Protein AF-A0A812TLT2-F1 (afdb_monomer_lite)

pLDDT: mean 79.66, std 14.68, range [34.09, 92.5]

Sequence (193 aa):
MRLFGGRRGKSLRNRAREWAAFRERLQATHGESWPGDVGRILRYLEERHEIKPIGKSVPKALLASIALLETIGQVAPDTRFSSDPILVETVRSWTADLEAATPGVKQAPLYTIAIMLSMELLLCATSQALGLRFVAFCGLLMTWSTLRADDLQHVEIKSVRTKTSGPGRKVGELFAYISRSAGLSGFDWLTEG

Secondary structure (DSSP, 8-state):
--TTTT--HHHHHHHHHHHHHHHHHHHHHHS-SS-SSHHHHHHHHHHHHHHSPPPTHHHHHHHHHHHHHHHHTT--GGG-GGG-HHHHHHHHHHHHHHHHHS----PPPPPPHHHHHHHHHHHH-TTS-HHHHHHHHHHHHHHHHT--HHHHTT------------TT---SS------TT--SSS--HHHH-

Radius of gyration: 23.72 Å; chains: 1; bounding box: 53×46×62 Å

Organism: Symbiodinium pilosum (NCBI:txid2952)

Foldseek 3Di:
DPLQPPDDPVLVVLLVVLLVVLQVVCCVPPVDRDDPDLVSVVVVVVVVCVVDNDALCNLVSPLVSQVSVCSNVVPDPVPRPSNDPVSVVVNVVVSVVNVVVDDPPPPDDDQDLVNLQVLLVQLLPPVDDPVSVVVSLVVNQCVQQVHDPVVVVVDDDDDDDDDDDDPDDPDVDDDTDGDCCPGDNRDSSVVSD

Structure (mmCIF, N/CA/C/O backbone):
data_AF-A0A812TLT2-F1
#
_entry.id   AF-A0A812TLT2-F1
#
loop_
_atom_site.group_PDB
_atom_site.id
_atom_site.type_symbol
_atom_site.label_atom_id
_atom_site.label_alt_id
_atom_site.label_comp_id
_atom_site.label_asym_id
_atom_site.label_entity_id
_atom_site.label_seq_id
_atom_site.pdbx_PDB_ins_code
_atom_site.Cartn_x
_atom_site.Cartn_y
_atom_site.Cartn_z
_atom_site.occupancy
_atom_site.B_iso_or_equiv
_atom_site.auth_seq_id
_atom_site.auth_comp_id
_atom_site.auth_asym_id
_atom_site.auth_atom_id
_atom_site.pdbx_PDB_model_num
ATOM 1 N N . MET A 1 1 ? -1.377 -22.796 16.639 1.00 38.62 1 MET A N 1
ATOM 2 C CA . MET A 1 1 ? -2.120 -21.522 16.499 1.00 38.62 1 MET A CA 1
ATOM 3 C C . MET A 1 1 ? -1.303 -20.563 15.630 1.00 38.62 1 MET A C 1
ATOM 5 O O . MET A 1 1 ? -0.229 -20.154 16.043 1.00 38.62 1 MET A O 1
ATOM 9 N N . ARG A 1 2 ? -1.721 -20.265 14.388 1.00 50.69 2 ARG A N 1
ATOM 10 C CA . ARG A 1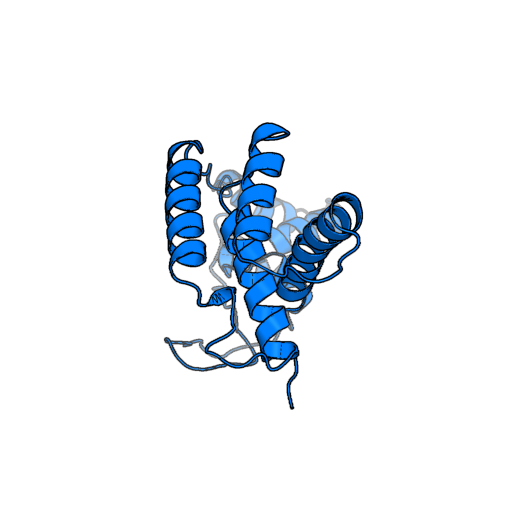 2 ? -1.014 -19.288 13.531 1.00 50.69 2 ARG A CA 1
ATOM 11 C C . ARG A 1 2 ? -1.472 -17.877 13.911 1.00 50.69 2 ARG A C 1
ATOM 13 O O . ARG A 1 2 ? -2.428 -17.386 13.320 1.00 50.69 2 ARG A O 1
ATOM 20 N N . LEU A 1 3 ? -0.799 -17.249 14.879 1.00 54.12 3 LEU A N 1
ATOM 21 C CA . LEU A 1 3 ? -1.164 -15.937 15.453 1.00 54.12 3 LEU A CA 1
ATOM 22 C C . LEU A 1 3 ? -1.385 -14.828 14.402 1.00 54.12 3 LEU A C 1
ATOM 24 O O . LEU A 1 3 ? -2.194 -13.932 14.609 1.00 54.12 3 LEU A O 1
ATOM 28 N N . PHE A 1 4 ? -0.732 -14.918 13.239 1.00 58.84 4 PHE A N 1
ATOM 29 C CA . PHE A 1 4 ? -0.831 -13.920 12.164 1.00 58.84 4 PHE A CA 1
ATOM 30 C C . PHE A 1 4 ? -1.472 -14.443 10.862 1.00 58.84 4 PHE A C 1
ATOM 32 O O . PHE A 1 4 ? -1.510 -13.733 9.851 1.00 58.84 4 PHE A O 1
ATOM 39 N N . GLY A 1 5 ? -2.001 -15.673 10.856 1.00 59.50 5 GLY A N 1
ATOM 40 C CA . GLY A 1 5 ? -2.545 -16.313 9.652 1.00 59.50 5 GLY A CA 1
ATOM 41 C C . GLY A 1 5 ? -1.512 -16.467 8.521 1.00 59.50 5 GLY A C 1
ATOM 42 O O . GLY A 1 5 ? -0.327 -16.646 8.774 1.00 59.50 5 GLY A O 1
ATOM 43 N N . GLY A 1 6 ? -1.967 -16.421 7.261 1.00 58.22 6 GLY A N 1
ATOM 44 C CA . GLY A 1 6 ? -1.117 -16.429 6.052 1.00 58.22 6 GLY A CA 1
ATOM 45 C C . GLY A 1 6 ? -0.769 -15.029 5.524 1.00 58.22 6 GLY A C 1
ATOM 46 O O . GLY A 1 6 ? -0.650 -14.842 4.314 1.00 58.22 6 GLY A O 1
ATOM 47 N N . ARG A 1 7 ? -0.721 -14.012 6.394 1.00 65.12 7 ARG A N 1
ATOM 48 C CA . ARG A 1 7 ? -0.503 -12.612 5.992 1.00 65.12 7 ARG A CA 1
ATOM 49 C C . ARG A 1 7 ? 0.979 -12.355 5.697 1.00 65.12 7 ARG A C 1
ATOM 51 O O . ARG A 1 7 ? 1.850 -12.812 6.427 1.00 65.12 7 ARG A O 1
ATOM 58 N N . ARG A 1 8 ? 1.263 -11.587 4.639 1.00 67.06 8 ARG A N 1
ATOM 59 C CA . ARG A 1 8 ? 2.636 -11.237 4.226 1.00 67.06 8 ARG A CA 1
ATOM 60 C C . ARG A 1 8 ? 3.305 -10.347 5.279 1.00 67.06 8 ARG A C 1
ATOM 62 O O . ARG A 1 8 ? 2.675 -9.409 5.773 1.00 67.06 8 ARG A O 1
ATOM 69 N N . GLY A 1 9 ? 4.594 -10.562 5.552 1.00 73.25 9 GLY A N 1
ATOM 70 C CA . GLY A 1 9 ? 5.348 -9.802 6.563 1.00 73.25 9 GLY A CA 1
ATOM 71 C C . GLY A 1 9 ? 5.318 -8.280 6.356 1.00 73.25 9 GLY A C 1
ATOM 72 O O . GLY A 1 9 ? 5.185 -7.525 7.316 1.00 73.25 9 GLY A O 1
ATOM 73 N N . LYS A 1 10 ? 5.326 -7.811 5.100 1.00 72.56 10 LYS A N 1
ATOM 74 C CA . LYS A 1 10 ? 5.178 -6.383 4.763 1.00 72.56 10 LYS A CA 1
ATOM 75 C C . LYS A 1 10 ? 3.849 -5.795 5.253 1.00 72.56 10 LYS A C 1
ATOM 77 O O . LYS A 1 10 ? 3.828 -4.697 5.797 1.00 72.56 10 LYS A O 1
ATOM 82 N N . SER A 1 11 ? 2.748 -6.532 5.109 1.00 74.94 11 SER A N 1
ATOM 83 C CA . SER A 1 11 ? 1.428 -6.089 5.570 1.00 74.94 11 SER A CA 1
ATOM 84 C C . SER A 1 11 ? 1.351 -6.001 7.093 1.00 74.94 11 SER A C 1
ATOM 86 O O . SER A 1 11 ? 0.698 -5.099 7.608 1.00 74.94 11 SER A O 1
ATOM 88 N N . LEU A 1 12 ? 2.029 -6.902 7.812 1.00 81.50 12 LEU A N 1
ATOM 89 C CA . LEU A 1 12 ? 2.115 -6.851 9.274 1.00 81.50 12 LEU A CA 1
ATOM 90 C C . LEU A 1 12 ? 2.907 -5.628 9.742 1.00 81.50 12 LEU A C 1
ATOM 92 O O . LEU A 1 12 ? 2.424 -4.891 10.595 1.00 81.50 12 LEU A O 1
ATOM 96 N N . ARG A 1 13 ? 4.070 -5.362 9.131 1.00 83.19 13 ARG A N 1
ATOM 97 C CA . ARG A 1 13 ? 4.879 -4.174 9.447 1.00 83.19 13 ARG A CA 1
ATOM 98 C C . ARG A 1 13 ? 4.120 -2.874 9.199 1.00 83.19 13 ARG A C 1
ATOM 100 O O . ARG A 1 13 ? 4.145 -1.993 10.050 1.00 83.19 13 ARG A O 1
ATOM 107 N N . ASN A 1 14 ? 3.406 -2.775 8.077 1.00 83.19 14 ASN A N 1
ATOM 108 C CA . ASN A 1 14 ? 2.597 -1.593 7.781 1.00 83.19 14 ASN A CA 1
ATOM 109 C C . ASN A 1 14 ? 1.513 -1.370 8.845 1.00 83.19 14 ASN A C 1
ATOM 111 O O . ASN A 1 14 ? 1.359 -0.254 9.323 1.00 83.19 14 ASN A O 1
ATOM 115 N N . ARG A 1 15 ? 0.810 -2.430 9.264 1.00 86.94 15 ARG A N 1
ATOM 116 C CA . ARG A 1 15 ? -0.215 -2.335 10.317 1.00 86.94 15 ARG A CA 1
ATOM 117 C C . ARG A 1 15 ? 0.371 -1.956 11.675 1.00 86.94 15 ARG A C 1
ATOM 119 O O . ARG A 1 15 ? -0.183 -1.117 12.371 1.00 86.94 15 ARG A O 1
ATOM 126 N N . ALA A 1 16 ? 1.514 -2.539 12.034 1.00 87.25 16 ALA A N 1
ATOM 127 C CA . ALA A 1 16 ? 2.213 -2.196 13.269 1.00 87.25 16 ALA A CA 1
ATOM 128 C C . ALA A 1 16 ? 2.636 -0.720 13.290 1.00 87.25 16 ALA A C 1
ATOM 130 O O . ALA A 1 16 ? 2.500 -0.062 14.315 1.00 87.25 16 ALA A O 1
ATOM 131 N N . ARG A 1 17 ? 3.099 -0.188 12.152 1.00 88.50 17 ARG A N 1
ATOM 132 C CA . ARG A 1 17 ? 3.496 1.217 12.028 1.00 88.50 17 ARG A CA 1
ATOM 133 C C . ARG A 1 17 ? 2.313 2.175 12.161 1.00 88.50 17 ARG A C 1
ATOM 135 O O . ARG A 1 17 ? 2.429 3.154 12.890 1.00 88.50 17 ARG A O 1
ATOM 142 N N . GLU A 1 18 ? 1.192 1.895 11.494 1.00 89.50 18 GLU A N 1
ATOM 143 C CA . GLU A 1 18 ? -0.011 2.733 11.626 1.00 89.50 18 GLU A CA 1
ATOM 144 C C . GLU A 1 18 ? -0.569 2.692 13.054 1.00 89.50 18 GLU A C 1
ATOM 146 O O . GLU A 1 18 ? -0.937 3.729 13.599 1.00 89.50 18 GLU A O 1
ATOM 151 N N . TRP A 1 19 ? -0.566 1.519 13.697 1.00 92.50 19 TRP A N 1
ATOM 152 C CA . TRP A 1 19 ? -0.959 1.410 15.101 1.00 92.50 19 TRP A CA 1
ATOM 153 C C . TRP A 1 19 ? -0.021 2.167 16.044 1.00 92.50 19 TRP A C 1
ATOM 155 O O . TRP A 1 19 ? -0.496 2.824 16.963 1.00 92.50 19 TRP A O 1
ATOM 165 N N . ALA A 1 20 ? 1.296 2.089 15.837 1.00 91.38 20 ALA A N 1
ATOM 166 C CA . ALA A 1 20 ? 2.267 2.754 16.703 1.00 91.38 20 ALA A CA 1
ATOM 167 C C . ALA A 1 20 ? 2.028 4.269 16.763 1.00 91.38 20 ALA A C 1
ATOM 169 O O . ALA A 1 20 ? 1.981 4.825 17.856 1.00 91.38 20 ALA A O 1
ATOM 170 N N . ALA A 1 21 ? 1.784 4.902 15.611 1.00 89.75 21 ALA A N 1
ATOM 171 C CA . ALA A 1 21 ? 1.483 6.330 15.541 1.00 89.75 21 ALA A CA 1
ATOM 172 C C . ALA A 1 21 ? 0.177 6.694 16.271 1.00 89.75 21 ALA A C 1
ATOM 174 O O . ALA A 1 21 ? 0.109 7.711 16.960 1.00 89.75 21 ALA A O 1
ATOM 175 N N . PHE A 1 22 ? -0.861 5.862 16.145 1.00 91.25 22 PHE A N 1
ATOM 176 C CA . PHE A 1 22 ? -2.111 6.060 16.879 1.00 91.25 22 PHE A CA 1
ATOM 177 C C . PHE A 1 22 ? -1.922 5.885 18.390 1.00 91.25 22 PHE A C 1
ATOM 179 O O . PHE A 1 22 ? -2.369 6.722 19.170 1.00 91.25 22 PHE A O 1
ATOM 186 N N . ARG A 1 23 ? -1.219 4.829 18.810 1.00 92.25 23 ARG A N 1
ATOM 187 C CA . ARG A 1 23 ? -0.946 4.535 20.221 1.00 92.25 23 ARG A CA 1
ATOM 188 C C . ARG A 1 23 ? -0.127 5.636 20.883 1.00 92.25 23 ARG A C 1
ATOM 190 O O . ARG A 1 23 ? -0.449 6.019 21.999 1.00 92.25 23 ARG A O 1
ATOM 197 N N . GLU A 1 24 ? 0.913 6.130 20.222 1.00 91.88 24 GLU A N 1
ATOM 198 C CA . GLU A 1 24 ? 1.743 7.224 20.734 1.00 91.88 24 GLU A CA 1
ATOM 199 C C . GLU A 1 24 ? 0.893 8.471 20.997 1.00 91.88 24 GLU A C 1
ATOM 201 O O . GLU A 1 24 ? 0.944 9.047 22.083 1.00 91.88 24 GLU A O 1
ATOM 206 N N . ARG A 1 25 ? 0.024 8.831 20.045 1.00 89.00 25 ARG A N 1
ATOM 207 C CA . ARG A 1 25 ? -0.914 9.942 20.223 1.00 89.00 25 ARG A CA 1
ATOM 208 C C . ARG A 1 25 ? -1.910 9.670 21.348 1.00 89.00 25 ARG A C 1
ATOM 210 O O . ARG A 1 25 ? -2.162 10.560 22.150 1.00 89.00 25 ARG A O 1
ATOM 217 N N . LEU A 1 26 ? -2.453 8.459 21.439 1.00 91.94 26 LEU A N 1
ATOM 218 C CA . LEU A 1 26 ? -3.390 8.081 22.496 1.00 91.94 26 LEU A CA 1
ATOM 219 C C . LEU A 1 26 ? -2.750 8.186 23.889 1.00 91.94 26 LEU A C 1
ATOM 221 O O . LEU A 1 26 ? -3.360 8.733 24.807 1.00 91.94 26 LEU A O 1
ATOM 225 N N . GLN A 1 27 ? -1.500 7.742 24.022 1.00 92.00 27 GLN A N 1
ATOM 226 C CA . GLN A 1 27 ? -0.720 7.874 25.249 1.00 92.00 27 GLN A CA 1
ATOM 227 C C . GLN A 1 27 ? -0.441 9.343 25.576 1.00 92.00 27 GLN A C 1
ATOM 229 O O . GLN A 1 27 ? -0.582 9.739 26.728 1.00 92.00 27 GLN A O 1
ATOM 234 N N . ALA A 1 28 ? -0.117 10.163 24.575 1.00 89.75 28 ALA A N 1
ATOM 235 C CA . ALA A 1 28 ? 0.126 11.590 24.769 1.00 89.75 28 ALA A CA 1
ATOM 236 C C . ALA A 1 28 ? -1.135 12.374 25.182 1.00 89.75 28 ALA A C 1
ATOM 238 O O . ALA A 1 28 ? -1.034 13.310 25.968 1.00 89.75 28 ALA A O 1
ATOM 239 N N . THR A 1 29 ? -2.319 12.021 24.666 1.00 88.50 29 THR A N 1
ATOM 240 C CA . THR A 1 29 ? -3.572 12.754 24.949 1.00 88.50 29 THR A CA 1
ATOM 241 C C . THR A 1 29 ? -4.303 12.247 26.189 1.00 88.50 29 THR A C 1
ATOM 243 O O . THR A 1 29 ? -4.920 13.033 26.901 1.00 88.50 29 THR A O 1
ATOM 246 N N . HIS A 1 30 ? -4.292 10.933 26.419 1.00 87.62 30 HIS A N 1
ATOM 247 C CA . HIS A 1 30 ? -5.136 10.276 27.422 1.00 87.62 30 HIS A CA 1
ATOM 248 C C . HIS A 1 30 ? -4.358 9.417 28.422 1.00 87.62 30 HIS A C 1
ATOM 250 O O . HIS A 1 30 ? -4.954 8.923 29.371 1.00 87.62 30 HIS A O 1
ATOM 256 N N . GLY A 1 31 ? -3.053 9.198 28.225 1.00 88.38 31 GLY A N 1
ATOM 257 C CA . GLY A 1 31 ? -2.260 8.290 29.064 1.00 88.38 31 GLY A CA 1
ATOM 258 C C . GLY A 1 31 ? -2.586 6.805 28.863 1.00 88.38 31 GLY A C 1
ATOM 259 O O . GLY A 1 31 ? -2.046 5.952 29.563 1.00 88.38 31 GLY A O 1
ATOM 260 N N . GLU A 1 32 ? -3.443 6.471 27.898 1.00 88.88 32 GLU A N 1
ATOM 261 C CA . GLU A 1 32 ? -3.931 5.114 27.661 1.00 88.88 32 GLU A CA 1
ATOM 262 C C . GLU A 1 32 ? -3.266 4.479 26.431 1.00 88.88 32 GLU A C 1
ATOM 264 O O . GLU A 1 32 ? -2.844 5.158 25.497 1.00 88.88 32 GLU A O 1
ATOM 269 N N . SER A 1 33 ? -3.167 3.147 26.417 1.00 85.88 33 SER A N 1
ATOM 270 C CA . SER A 1 33 ? -2.544 2.393 25.313 1.00 85.88 33 SER A CA 1
ATOM 271 C C 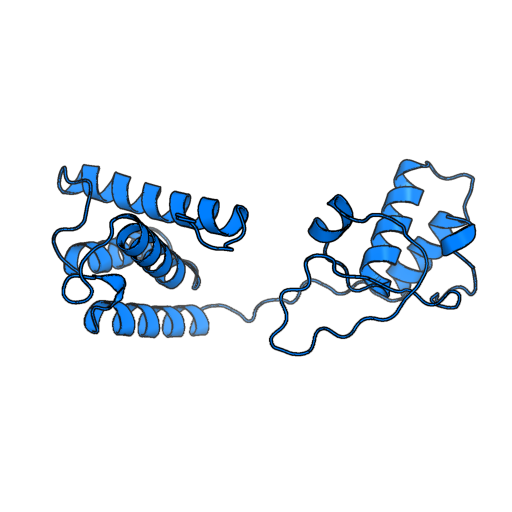. SER A 1 33 ? -3.540 1.708 24.372 1.00 85.88 33 SER A C 1
ATOM 273 O O . SER A 1 33 ? -3.132 1.186 23.333 1.00 85.88 33 SER A O 1
ATOM 275 N N . TRP A 1 34 ? -4.829 1.738 24.714 1.00 88.31 34 TRP A N 1
ATOM 276 C CA . TRP A 1 34 ? -5.933 1.184 23.939 1.00 88.31 34 TRP A CA 1
ATOM 277 C C . TRP A 1 34 ? -7.132 2.141 24.005 1.00 88.31 34 TRP A C 1
ATOM 279 O O . TRP A 1 34 ? -7.359 2.727 25.064 1.00 88.31 34 TRP A O 1
ATOM 289 N N . PRO A 1 35 ? -7.866 2.374 22.904 1.00 88.00 35 PRO A N 1
ATOM 290 C CA . PRO A 1 35 ? -9.004 3.282 22.918 1.00 88.00 35 PRO A CA 1
ATOM 291 C C . PRO A 1 35 ? -10.139 2.705 23.774 1.00 88.00 35 PRO A C 1
ATOM 293 O O . PRO A 1 35 ? -10.480 1.532 23.649 1.00 88.00 35 PRO A O 1
ATOM 296 N N . GLY A 1 36 ? -10.719 3.533 24.643 1.00 86.06 36 GLY A N 1
ATOM 297 C CA . GLY A 1 36 ? -11.897 3.171 25.433 1.00 86.06 36 GLY A CA 1
ATOM 298 C C . GLY A 1 36 ? -13.208 3.305 24.655 1.00 86.06 36 GLY A C 1
ATOM 299 O O . GLY A 1 36 ? -14.188 2.662 25.010 1.00 86.06 36 GLY A O 1
ATOM 300 N N . ASP A 1 37 ? -13.223 4.108 23.587 1.00 89.19 37 ASP A N 1
ATOM 301 C CA . ASP A 1 37 ? -14.391 4.351 22.744 1.00 89.19 37 ASP A CA 1
ATOM 302 C C . ASP A 1 37 ? -14.014 4.531 21.261 1.00 89.19 37 ASP A C 1
ATOM 304 O O . ASP A 1 37 ? -12.852 4.734 20.891 1.00 89.19 37 ASP A O 1
ATOM 308 N N . VAL A 1 38 ? -15.033 4.483 20.400 1.00 89.44 38 VAL A N 1
ATOM 309 C CA . VAL A 1 38 ? -14.899 4.764 18.962 1.00 89.44 38 VAL A CA 1
ATOM 310 C C . VAL A 1 38 ? -14.569 6.238 18.708 1.00 89.44 38 VAL A C 1
ATOM 312 O O . VAL A 1 38 ? -13.818 6.548 17.780 1.00 89.44 38 VAL A O 1
ATOM 315 N N . GLY A 1 39 ? -15.068 7.146 19.555 1.00 89.50 39 GLY A N 1
ATOM 316 C CA . GLY A 1 39 ? -14.852 8.589 19.437 1.00 89.50 39 GLY A CA 1
ATOM 317 C C . GLY A 1 39 ? -13.372 8.971 19.409 1.00 89.50 39 GLY A C 1
ATOM 318 O O . GLY A 1 39 ? -12.958 9.771 18.572 1.00 89.50 39 GLY A O 1
ATOM 319 N N . ARG A 1 40 ? -12.532 8.333 20.231 1.00 89.88 40 ARG A N 1
ATOM 320 C CA . ARG A 1 40 ? -11.071 8.534 20.223 1.00 89.88 40 ARG A CA 1
ATOM 321 C C . ARG A 1 40 ? -10.411 8.146 18.900 1.00 89.88 40 ARG A C 1
ATOM 323 O O . ARG A 1 40 ? -9.418 8.763 18.518 1.00 89.88 40 ARG A O 1
ATOM 330 N N . ILE A 1 41 ? -10.935 7.136 18.204 1.00 91.12 41 ILE A N 1
ATOM 331 C CA . ILE A 1 41 ? -10.408 6.699 16.902 1.00 91.12 41 ILE A CA 1
ATOM 332 C C . ILE A 1 41 ? -10.784 7.715 15.819 1.00 91.12 41 ILE A C 1
ATOM 334 O O . ILE A 1 41 ? -9.932 8.099 15.018 1.00 91.12 41 ILE A O 1
ATOM 338 N N . LEU A 1 42 ? -12.040 8.166 15.812 1.00 91.56 42 LEU A N 1
ATOM 339 C CA . LEU A 1 42 ? -12.534 9.147 14.844 1.00 91.56 42 LEU A CA 1
ATOM 340 C C . LEU A 1 42 ? -11.845 10.500 15.017 1.00 91.56 42 LEU A C 1
ATOM 342 O O . LEU A 1 42 ? -11.283 11.023 14.056 1.00 91.56 42 LEU A O 1
ATOM 346 N N . ARG A 1 43 ? -11.757 10.993 16.256 1.00 91.19 43 ARG A N 1
ATOM 347 C CA . ARG A 1 43 ? -11.088 12.262 16.557 1.00 91.19 43 ARG A CA 1
ATOM 348 C C . ARG A 1 43 ? -9.617 12.250 16.150 1.00 91.19 43 ARG A C 1
ATOM 350 O O . ARG A 1 43 ? -9.098 13.241 15.656 1.00 91.19 43 ARG A O 1
ATOM 357 N N . TYR A 1 44 ? -8.936 11.113 16.293 1.00 91.06 44 TYR A N 1
ATOM 358 C CA . TYR A 1 44 ? -7.569 10.980 15.794 1.00 91.06 44 TYR A CA 1
ATOM 359 C C . TYR A 1 44 ? -7.468 11.156 14.271 1.00 91.06 44 TYR A C 1
ATOM 361 O O . TYR A 1 44 ? -6.513 11.767 13.792 1.00 91.06 44 TYR A O 1
ATOM 369 N N . LEU A 1 45 ? -8.413 10.608 13.500 1.00 90.19 45 LEU A N 1
ATOM 370 C CA . LEU A 1 45 ? -8.424 10.767 12.043 1.00 90.19 45 LEU A CA 1
ATOM 371 C C . LEU A 1 45 ? -8.693 12.222 11.640 1.00 90.19 45 LEU A C 1
ATOM 373 O O . LEU A 1 45 ? -8.029 12.709 10.725 1.00 90.19 45 LEU A O 1
ATOM 377 N N . GLU A 1 46 ? -9.588 12.904 12.355 1.00 90.31 46 GLU A N 1
ATOM 378 C CA . GLU A 1 46 ? -9.878 14.338 12.211 1.00 90.31 46 GLU A CA 1
ATOM 379 C C . GLU A 1 46 ? -8.650 15.198 12.491 1.00 90.31 46 GLU A C 1
ATOM 381 O O . GLU A 1 46 ? -8.153 15.862 11.582 1.00 90.31 46 GLU A O 1
ATOM 386 N N . GLU A 1 47 ? -8.073 15.084 13.687 1.00 90.19 47 GLU A N 1
ATOM 387 C CA . GLU A 1 47 ? -6.864 15.817 14.079 1.00 90.19 47 GLU A CA 1
ATOM 388 C C . GLU A 1 47 ? -5.713 15.573 13.085 1.00 90.19 47 GLU A C 1
ATOM 390 O O . GLU A 1 47 ? -4.991 16.492 12.689 1.00 90.19 47 GLU A O 1
ATOM 395 N N . ARG A 1 48 ? -5.531 14.320 12.639 1.00 87.38 48 ARG A N 1
ATOM 396 C CA . ARG A 1 48 ? -4.481 13.976 11.672 1.00 87.38 48 ARG A CA 1
ATOM 397 C C . ARG A 1 48 ? -4.741 14.630 10.318 1.00 87.38 48 ARG A C 1
ATOM 399 O O . ARG A 1 48 ? -3.774 15.053 9.689 1.00 87.38 48 ARG A O 1
ATOM 406 N N . HIS A 1 49 ? -5.998 14.693 9.876 1.00 87.44 49 HIS A N 1
ATOM 407 C CA . HIS A 1 49 ? -6.385 15.303 8.608 1.00 87.44 49 HIS A CA 1
ATOM 408 C C . HIS A 1 49 ? -6.206 16.822 8.608 1.00 87.44 49 HIS A C 1
ATOM 410 O O . HIS A 1 49 ? -5.716 17.354 7.610 1.00 87.44 49 HIS A O 1
ATOM 416 N N . GLU A 1 50 ? -6.531 17.485 9.721 1.00 87.25 50 GLU A N 1
ATOM 417 C CA . GLU A 1 50 ? -6.363 18.931 9.910 1.00 87.25 50 GLU A CA 1
ATOM 418 C C . GLU A 1 50 ? -4.893 19.355 9.855 1.00 87.25 50 GLU A C 1
ATOM 420 O O . GLU A 1 50 ? -4.546 20.312 9.165 1.00 87.25 50 GLU A O 1
ATOM 425 N N . ILE A 1 51 ? -4.005 18.623 10.539 1.00 85.44 51 ILE A N 1
ATOM 426 C CA . ILE A 1 51 ? -2.566 18.931 10.546 1.00 85.44 51 ILE A CA 1
ATOM 427 C C . ILE A 1 51 ? -1.954 18.677 9.165 1.00 85.44 51 ILE A C 1
ATOM 429 O O . ILE A 1 51 ? -1.110 19.441 8.689 1.00 85.44 51 ILE A O 1
ATOM 433 N N . LYS A 1 52 ? -2.328 17.563 8.529 1.00 82.06 52 LYS A N 1
ATOM 434 C CA . LYS A 1 52 ? -1.822 17.188 7.211 1.00 82.06 52 LYS A CA 1
ATOM 435 C C . LYS A 1 52 ? -2.860 16.361 6.455 1.00 82.06 52 LYS A C 1
ATOM 437 O O . LYS A 1 52 ? -3.243 15.300 6.948 1.00 82.06 52 LYS A O 1
ATOM 442 N N . PRO A 1 53 ? -3.200 16.725 5.204 1.00 81.31 53 PRO A N 1
ATOM 443 C CA . PRO A 1 53 ? -4.072 15.913 4.367 1.00 81.31 53 PRO A CA 1
ATOM 444 C C . PRO A 1 53 ? -3.634 14.444 4.353 1.00 81.31 53 PRO A C 1
ATOM 446 O O . PRO A 1 53 ? -2.514 14.107 3.947 1.00 81.31 53 PRO A O 1
ATOM 449 N N . ILE A 1 54 ? -4.504 13.570 4.858 1.00 84.44 54 ILE A N 1
ATOM 450 C CA . ILE A 1 54 ? -4.228 12.140 4.944 1.00 84.44 54 ILE A CA 1
ATOM 451 C C . ILE A 1 54 ? -4.459 11.492 3.580 1.00 84.44 54 ILE A C 1
ATOM 453 O O . ILE A 1 54 ? -5.364 11.852 2.837 1.00 84.44 54 ILE A O 1
ATOM 457 N N . GLY A 1 55 ? -3.630 10.508 3.233 1.00 83.19 55 GLY A N 1
ATOM 458 C CA . GLY A 1 55 ? -3.851 9.733 2.015 1.00 83.19 55 GLY A CA 1
ATOM 459 C C . GLY A 1 55 ? -5.074 8.823 2.153 1.00 83.19 55 GLY A C 1
ATOM 460 O O . GLY A 1 55 ? -5.315 8.270 3.225 1.00 83.19 55 GLY A O 1
ATOM 461 N N . LYS A 1 56 ? -5.777 8.564 1.046 1.00 83.88 56 LYS A N 1
ATOM 462 C CA . LYS A 1 56 ? -6.959 7.677 0.980 1.00 83.88 56 LYS A CA 1
ATOM 463 C C . LYS A 1 56 ? -6.805 6.294 1.629 1.00 83.88 56 LYS A C 1
ATOM 465 O O . LYS A 1 56 ? -7.780 5.672 2.029 1.00 83.88 56 LYS A O 1
ATOM 470 N N . SER A 1 57 ? -5.581 5.775 1.730 1.00 85.56 57 SER A N 1
ATOM 471 C CA . SER A 1 57 ? -5.314 4.466 2.332 1.00 85.56 57 SER A CA 1
ATOM 472 C C . SER A 1 57 ? -5.231 4.489 3.859 1.00 85.56 57 SER A C 1
ATOM 474 O O . SER A 1 57 ? -5.276 3.423 4.469 1.00 85.56 57 SER A O 1
ATOM 476 N N . VAL A 1 58 ? -5.072 5.663 4.475 1.00 88.75 58 VAL A N 1
ATOM 477 C CA . VAL A 1 58 ? -4.820 5.806 5.915 1.00 88.75 58 VAL A CA 1
ATOM 478 C C . VAL A 1 58 ? -6.009 5.330 6.763 1.00 88.75 58 VAL A C 1
ATOM 480 O O . VAL A 1 58 ? -5.778 4.469 7.615 1.00 88.75 58 VAL A O 1
ATOM 483 N N . PRO A 1 59 ? -7.267 5.764 6.520 1.00 90.25 59 PRO A N 1
ATOM 484 C CA . PRO A 1 59 ? -8.407 5.327 7.335 1.00 90.25 59 PRO A CA 1
ATOM 485 C C . PRO A 1 59 ? -8.592 3.801 7.317 1.00 90.25 59 PRO A C 1
ATOM 487 O O . PRO A 1 59 ? -8.661 3.150 8.361 1.00 90.25 59 PRO A O 1
ATOM 490 N N . LYS A 1 60 ? -8.551 3.198 6.119 1.00 90.62 60 LYS A N 1
ATOM 491 C CA . LYS A 1 60 ? -8.627 1.737 5.942 1.00 90.62 60 LYS A CA 1
ATOM 492 C C . LYS A 1 60 ? -7.454 1.004 6.602 1.00 90.62 60 LYS A C 1
ATOM 494 O O . LYS A 1 60 ? -7.637 -0.090 7.137 1.00 90.62 60 LYS A O 1
ATOM 499 N N . ALA A 1 61 ? -6.246 1.570 6.561 1.00 89.81 61 ALA A N 1
ATOM 500 C CA . ALA A 1 61 ? -5.070 0.959 7.173 1.00 89.81 61 ALA A CA 1
ATOM 501 C C . ALA A 1 61 ? -5.146 0.967 8.706 1.00 89.81 61 ALA A C 1
ATOM 503 O O . ALA A 1 61 ? -4.795 -0.042 9.324 1.00 89.81 61 ALA A O 1
ATOM 504 N N . LEU A 1 62 ? -5.650 2.046 9.313 1.00 91.31 62 LEU A N 1
ATOM 505 C CA . LEU A 1 62 ? -5.874 2.122 10.756 1.00 91.31 62 LEU A CA 1
ATOM 506 C C . LEU A 1 62 ? -6.923 1.094 11.201 1.00 91.31 62 LEU A C 1
ATOM 508 O O . LEU A 1 62 ? -6.626 0.260 12.056 1.00 91.31 62 LEU A O 1
ATOM 512 N N . LEU A 1 63 ? -8.089 1.063 10.545 1.00 92.38 63 LEU A N 1
ATOM 513 C CA . LEU A 1 63 ? -9.151 0.093 10.837 1.00 92.38 63 LEU A CA 1
ATOM 514 C C . LEU A 1 63 ? -8.651 -1.358 10.720 1.00 92.38 63 LEU A C 1
ATOM 516 O O . LEU A 1 63 ? -8.881 -2.184 11.600 1.00 92.38 63 LEU A O 1
ATOM 520 N N . ALA A 1 64 ? -7.883 -1.670 9.671 1.00 90.06 64 ALA A N 1
ATOM 521 C CA . ALA A 1 64 ? -7.294 -2.997 9.483 1.00 90.06 64 ALA A CA 1
ATOM 522 C C . ALA A 1 64 ? -6.218 -3.355 10.526 1.00 90.06 64 ALA A C 1
ATOM 524 O O . ALA A 1 64 ? -5.932 -4.543 10.733 1.00 90.06 64 ALA A O 1
ATOM 525 N N . SER A 1 65 ? -5.588 -2.352 11.140 1.00 91.19 65 SER A N 1
ATOM 526 C CA . SER A 1 65 ? -4.619 -2.529 12.225 1.00 91.19 65 SER A CA 1
ATOM 527 C C . SER A 1 65 ? -5.335 -2.843 13.534 1.00 91.19 65 SER A C 1
ATOM 529 O O . SER A 1 65 ? -4.979 -3.823 14.184 1.00 91.19 65 SER A O 1
ATOM 531 N N . ILE A 1 66 ? -6.409 -2.112 13.847 1.00 91.12 66 ILE A N 1
ATOM 532 C CA . ILE A 1 66 ? -7.287 -2.381 14.996 1.00 91.12 66 ILE A CA 1
ATOM 533 C C . ILE A 1 66 ? -7.891 -3.783 14.884 1.00 91.12 66 ILE A C 1
ATOM 535 O O . ILE A 1 66 ? -7.712 -4.597 15.784 1.00 91.12 66 ILE A O 1
ATOM 539 N N . ALA A 1 67 ? -8.467 -4.129 13.729 1.00 90.75 67 ALA A N 1
ATOM 540 C CA . ALA A 1 67 ? -9.022 -5.461 13.483 1.00 90.75 67 ALA A CA 1
ATOM 541 C C . ALA A 1 67 ? -7.987 -6.584 13.680 1.00 90.75 67 ALA A C 1
ATOM 543 O O . ALA A 1 67 ? -8.304 -7.677 14.152 1.00 90.75 67 ALA A O 1
ATOM 544 N N . LEU A 1 68 ? -6.724 -6.339 13.305 1.00 88.56 68 LEU A N 1
ATOM 545 C CA . LEU A 1 68 ? -5.641 -7.296 13.526 1.00 88.56 68 LEU A CA 1
ATOM 546 C C . LEU A 1 68 ? -5.333 -7.461 15.016 1.00 88.56 68 LEU A C 1
ATOM 548 O O . LEU A 1 68 ? -5.178 -8.597 15.460 1.00 88.56 68 LEU A O 1
ATOM 552 N N . LEU A 1 69 ? -5.257 -6.365 15.766 1.00 89.31 69 LEU A N 1
ATOM 553 C CA . LEU A 1 69 ? -4.989 -6.401 17.201 1.00 89.31 69 LEU A CA 1
ATOM 554 C C . LEU A 1 69 ? -6.134 -7.051 17.971 1.00 89.31 69 LEU A C 1
ATOM 556 O O . LEU A 1 69 ? -5.866 -7.896 18.811 1.00 89.31 69 LEU A O 1
ATOM 560 N N . GLU A 1 70 ? -7.384 -6.768 17.617 1.00 90.88 70 GLU A N 1
ATOM 561 C CA . GLU A 1 70 ? -8.561 -7.418 18.206 1.00 90.88 70 GLU A CA 1
ATOM 562 C C . GLU A 1 70 ? -8.593 -8.922 17.928 1.00 90.88 70 GLU A C 1
ATOM 564 O O . GLU A 1 70 ? -8.928 -9.716 18.805 1.00 90.88 70 GLU A O 1
ATOM 569 N N . THR A 1 71 ? -8.191 -9.335 16.720 1.00 87.56 71 THR A N 1
ATOM 570 C CA . THR A 1 71 ? -8.078 -10.761 16.374 1.00 87.56 71 THR A CA 1
ATOM 571 C C . THR A 1 71 ? -6.996 -11.450 17.210 1.00 87.56 71 THR A C 1
ATOM 573 O O . THR A 1 71 ? -7.192 -12.570 17.676 1.00 87.56 71 THR A O 1
ATOM 576 N N . ILE A 1 72 ? -5.838 -10.806 17.394 1.00 86.50 72 ILE A N 1
ATOM 577 C CA . ILE A 1 72 ? -4.726 -11.362 18.180 1.00 86.50 72 ILE A CA 1
ATOM 578 C C . ILE A 1 72 ? -5.075 -11.373 19.671 1.00 86.50 72 ILE A C 1
ATOM 580 O O . ILE A 1 72 ? -4.831 -12.371 20.340 1.00 86.50 72 ILE A O 1
ATOM 584 N N . GLY A 1 73 ? -5.685 -10.295 20.161 1.00 85.69 73 GLY A N 1
ATOM 585 C CA . GLY A 1 73 ? -6.143 -10.126 21.538 1.00 85.69 73 GLY A CA 1
ATOM 586 C C . GLY A 1 73 ? -7.415 -10.900 21.880 1.00 85.69 73 GLY A C 1
ATOM 587 O O . GLY A 1 73 ? -7.873 -10.800 23.010 1.00 85.69 73 GLY A O 1
ATOM 588 N N . GLN A 1 74 ? -7.981 -11.661 20.933 1.00 85.75 74 GLN A N 1
ATOM 589 C CA . GLN A 1 74 ? -9.200 -12.460 21.120 1.00 85.75 74 GLN A CA 1
ATOM 590 C C . GLN A 1 74 ? -10.378 -11.643 21.680 1.00 85.75 74 GLN A C 1
ATOM 592 O O . GLN A 1 74 ? -11.166 -12.139 22.482 1.00 85.75 74 GLN A O 1
ATOM 597 N N . VAL A 1 75 ? -10.515 -10.389 21.240 1.00 87.12 75 VAL A N 1
ATOM 598 C CA . VAL A 1 75 ? -11.621 -9.517 21.655 1.00 87.12 75 VAL A CA 1
ATOM 599 C C . VAL A 1 75 ? -12.941 -10.131 21.183 1.00 87.12 75 VAL A C 1
ATOM 601 O O . VAL A 1 75 ? -13.047 -10.580 20.029 1.00 87.12 75 VAL A O 1
ATOM 604 N N . ALA A 1 76 ? -13.930 -10.177 22.079 1.00 86.06 76 ALA A N 1
ATOM 605 C CA . ALA A 1 76 ? -15.256 -10.713 21.791 1.00 86.06 76 ALA A CA 1
ATOM 606 C C . ALA A 1 76 ? -15.889 -9.954 20.612 1.00 86.06 76 ALA A C 1
ATOM 608 O O . ALA A 1 76 ? -15.732 -8.738 20.544 1.00 86.06 76 ALA A O 1
ATOM 609 N N . PRO A 1 77 ? -16.579 -10.626 19.672 1.00 82.38 77 PRO A N 1
ATOM 610 C CA . PRO A 1 77 ? -17.131 -9.975 18.481 1.00 82.38 77 PRO A CA 1
ATOM 611 C C . PRO A 1 77 ? -17.982 -8.736 18.782 1.00 82.38 77 PRO A C 1
ATOM 613 O O . PRO A 1 77 ? -17.849 -7.740 18.078 1.00 82.38 77 PRO A O 1
ATOM 616 N N . ASP A 1 78 ? -18.768 -8.780 19.858 1.00 83.94 78 ASP A N 1
ATOM 617 C CA . ASP A 1 78 ? -19.707 -7.718 20.240 1.00 83.94 78 ASP A CA 1
ATOM 618 C C . ASP A 1 78 ? -19.022 -6.463 20.802 1.00 83.94 78 ASP A C 1
ATOM 620 O O . ASP A 1 78 ? -19.629 -5.400 20.867 1.00 83.94 78 ASP A O 1
ATOM 624 N N . THR A 1 79 ? -17.750 -6.567 21.199 1.00 84.75 79 THR A N 1
ATOM 625 C CA . THR A 1 79 ? -16.962 -5.452 21.750 1.00 84.75 79 THR A CA 1
ATOM 626 C C . THR A 1 79 ? -15.854 -4.988 20.806 1.00 84.75 79 THR A C 1
ATOM 628 O O . THR A 1 79 ? -14.982 -4.212 21.198 1.00 84.75 79 THR A O 1
ATOM 631 N N . ARG A 1 80 ? -15.860 -5.458 19.551 1.00 89.62 80 ARG A N 1
ATOM 632 C CA . ARG A 1 80 ? -14.876 -5.062 18.539 1.00 89.62 80 ARG A CA 1
ATOM 633 C C . ARG A 1 80 ? -15.212 -3.706 17.952 1.00 89.62 80 ARG A C 1
ATOM 635 O O . ARG A 1 80 ? -16.186 -3.566 17.216 1.00 89.62 80 ARG A O 1
ATOM 642 N N . PHE A 1 81 ? -14.301 -2.759 18.119 1.00 90.00 81 PHE A N 1
ATOM 643 C CA . PHE A 1 81 ? -14.340 -1.489 17.409 1.00 90.00 81 PHE A CA 1
ATOM 644 C C . PHE A 1 81 ? -14.247 -1.693 15.900 1.00 90.00 81 PHE A C 1
ATOM 646 O O . PHE A 1 81 ? -14.896 -0.978 15.147 1.00 90.00 81 PHE A O 1
ATOM 653 N N . SER A 1 82 ? -13.503 -2.700 15.426 1.00 87.69 82 SER A N 1
ATOM 654 C CA . SER A 1 82 ? -13.422 -2.962 13.981 1.00 87.69 82 SER A CA 1
ATOM 655 C C . SER A 1 82 ? -14.738 -3.397 13.333 1.00 87.69 82 SER A C 1
ATOM 657 O O . SER A 1 82 ? -14.837 -3.371 12.107 1.00 87.69 82 SER A O 1
ATOM 659 N N . SER A 1 83 ? -15.715 -3.825 14.137 1.00 89.12 83 SER A N 1
ATOM 660 C CA . SER A 1 83 ? -17.051 -4.234 13.688 1.00 89.12 83 SER A CA 1
ATOM 661 C C . SER A 1 83 ? -18.123 -3.192 14.019 1.00 89.12 83 SER A C 1
ATOM 663 O O . SER A 1 83 ? -19.280 -3.388 13.655 1.00 89.12 83 SER A O 1
ATOM 665 N N . ASP A 1 84 ? -17.747 -2.089 14.674 1.00 91.12 84 ASP A N 1
ATOM 666 C CA . ASP A 1 84 ? -18.661 -1.008 15.018 1.00 91.12 84 ASP A CA 1
ATOM 667 C C . ASP A 1 84 ? -19.185 -0.315 13.740 1.00 91.12 84 ASP A C 1
ATOM 669 O O . ASP A 1 84 ? -18.382 0.171 12.930 1.00 91.12 84 ASP A O 1
ATOM 673 N N . PRO A 1 85 ? -20.515 -0.252 13.529 1.00 90.25 85 PRO A N 1
ATOM 674 C CA . PRO A 1 85 ? -21.091 0.324 12.316 1.00 90.25 85 PRO A CA 1
ATOM 675 C C . PRO A 1 85 ? -20.726 1.794 12.091 1.00 90.25 85 PRO A C 1
ATOM 677 O O . PRO A 1 85 ? -20.530 2.201 10.946 1.00 90.25 85 PRO A O 1
ATOM 680 N N . ILE A 1 86 ? -20.606 2.584 13.163 1.00 91.44 86 ILE A N 1
ATOM 681 C CA . ILE A 1 86 ? -20.288 4.013 13.087 1.00 91.44 86 ILE A CA 1
ATOM 682 C C . ILE A 1 86 ? -18.859 4.173 12.581 1.00 91.44 86 ILE A C 1
ATOM 684 O O . ILE A 1 86 ? -18.614 4.938 11.645 1.00 91.44 86 ILE A O 1
ATOM 688 N N . LEU A 1 87 ? -17.917 3.411 13.144 1.00 91.06 87 LEU A N 1
ATOM 689 C CA . LEU A 1 87 ? -16.523 3.464 12.710 1.00 91.06 87 LEU A CA 1
ATOM 690 C C . LEU A 1 87 ? -16.372 3.013 11.255 1.00 91.06 87 LEU A C 1
ATOM 692 O O . LEU A 1 87 ? -15.695 3.675 10.466 1.00 91.06 87 LEU A O 1
ATOM 696 N N . VAL A 1 88 ? -16.992 1.888 10.896 1.00 92.44 88 VAL A N 1
ATOM 697 C CA . VAL A 1 88 ? -16.877 1.301 9.556 1.00 92.44 88 VAL A CA 1
ATOM 698 C C . VAL A 1 88 ? -17.448 2.238 8.495 1.00 92.44 88 VAL A C 1
ATOM 700 O O . VAL A 1 88 ? -16.783 2.478 7.482 1.00 92.44 88 VAL A O 1
ATOM 703 N N . GLU A 1 89 ? -18.638 2.796 8.721 1.00 91.44 89 GLU A N 1
ATOM 704 C CA . GLU A 1 89 ? -19.276 3.677 7.743 1.00 91.44 89 GLU A CA 1
ATOM 705 C C . GLU A 1 89 ? -18.557 5.028 7.646 1.00 91.44 89 GLU A C 1
ATOM 707 O O . GLU A 1 89 ? -18.324 5.518 6.542 1.00 91.44 89 GLU A O 1
ATOM 712 N N . THR A 1 90 ? -18.074 5.578 8.765 1.00 92.19 90 THR A N 1
ATOM 713 C CA . THR A 1 90 ? -17.274 6.814 8.742 1.00 92.19 90 THR A CA 1
ATOM 714 C C . THR A 1 90 ? -15.978 6.622 7.957 1.00 92.19 90 THR A C 1
ATOM 716 O O . THR A 1 90 ? -15.664 7.410 7.066 1.00 92.19 90 THR A O 1
ATOM 719 N N . VAL A 1 91 ? -15.247 5.530 8.212 1.00 91.88 91 VAL A N 1
ATOM 720 C CA . VAL A 1 91 ? -14.026 5.188 7.464 1.00 91.88 91 VAL A CA 1
ATOM 721 C C . VAL A 1 91 ? -14.325 5.011 5.975 1.00 91.88 91 VAL A C 1
ATOM 723 O O . VAL A 1 91 ? -13.514 5.410 5.133 1.00 91.88 91 VAL A O 1
ATOM 726 N N . ARG A 1 92 ? -15.474 4.421 5.629 1.00 90.56 92 ARG A N 1
ATOM 727 C CA . ARG A 1 92 ? -15.908 4.250 4.241 1.00 90.56 92 ARG A CA 1
ATOM 728 C C . ARG A 1 92 ? -16.179 5.595 3.567 1.00 90.56 92 ARG A C 1
ATOM 730 O O . ARG A 1 92 ? -15.615 5.811 2.494 1.00 90.56 92 ARG A O 1
ATOM 737 N N . SER A 1 93 ? -16.965 6.471 4.195 1.00 91.25 93 SER A N 1
ATOM 738 C CA . SER A 1 93 ? -17.268 7.819 3.691 1.00 91.25 93 SER A CA 1
ATOM 739 C C . SER A 1 93 ? -15.989 8.616 3.474 1.00 91.25 93 SER A C 1
ATOM 741 O O . SER A 1 93 ? -15.695 9.026 2.357 1.00 91.25 93 SER A O 1
ATOM 743 N N . TRP A 1 94 ? -15.143 8.696 4.502 1.00 90.00 94 TRP A N 1
ATOM 744 C CA . TRP A 1 94 ? -13.865 9.400 4.434 1.00 90.00 94 TRP A CA 1
ATOM 745 C C . TRP A 1 94 ? -12.966 8.879 3.322 1.00 90.00 94 TRP A C 1
ATOM 747 O O . TRP A 1 94 ? -12.297 9.642 2.634 1.00 90.00 94 TRP A O 1
ATOM 757 N N . THR A 1 95 ? -12.928 7.560 3.129 1.00 88.44 95 THR A N 1
ATOM 758 C CA . THR A 1 95 ? -12.120 7.006 2.044 1.00 88.44 95 THR A CA 1
ATOM 759 C C . THR A 1 95 ? -12.665 7.410 0.675 1.00 88.44 95 THR A C 1
ATOM 761 O O . THR A 1 95 ? -11.863 7.667 -0.218 1.00 88.44 95 THR A O 1
ATOM 764 N N . ALA A 1 96 ? -13.989 7.480 0.504 1.00 87.56 96 ALA A N 1
ATOM 765 C CA . ALA A 1 96 ? -14.611 7.932 -0.738 1.00 87.56 96 ALA A CA 1
ATOM 766 C C . ALA A 1 96 ? -14.318 9.418 -1.007 1.00 87.56 96 ALA A C 1
ATOM 768 O O . ALA A 1 96 ? -13.904 9.762 -2.114 1.00 87.56 96 ALA A O 1
ATOM 769 N N . ASP A 1 97 ? -14.420 10.267 0.016 1.00 87.69 97 ASP A N 1
ATOM 770 C CA . ASP A 1 97 ? -14.130 11.703 -0.086 1.00 87.69 97 ASP A CA 1
ATOM 771 C C . ASP A 1 97 ? -12.655 11.950 -0.444 1.00 87.69 97 ASP A C 1
ATOM 773 O O . ASP A 1 97 ? -12.331 12.704 -1.365 1.00 87.69 97 ASP A O 1
ATOM 777 N N . LEU A 1 98 ? -11.738 11.234 0.215 1.00 86.38 98 LEU A N 1
ATOM 778 C CA . LEU A 1 98 ? -10.305 11.303 -0.078 1.00 86.38 98 LEU A CA 1
ATOM 779 C C . LEU A 1 98 ? -9.960 10.721 -1.455 1.00 86.38 98 LEU A C 1
ATOM 781 O O . LEU A 1 98 ? -9.016 11.181 -2.100 1.00 86.38 98 LEU A O 1
ATOM 785 N N . GLU A 1 99 ? -10.682 9.697 -1.916 1.00 84.69 99 GLU A N 1
ATOM 786 C CA . GLU A 1 99 ? -10.533 9.147 -3.266 1.00 84.69 99 GLU A CA 1
ATOM 787 C C . GLU A 1 99 ? -10.979 10.152 -4.331 1.00 84.69 99 GLU A C 1
ATOM 789 O O . GLU A 1 99 ? -10.259 10.312 -5.316 1.00 84.69 99 GLU A O 1
ATOM 794 N N . ALA A 1 100 ? -12.086 10.865 -4.107 1.00 83.00 100 ALA A N 1
ATOM 795 C CA . ALA A 1 100 ? -12.580 11.913 -4.997 1.00 83.00 100 ALA A CA 1
ATOM 796 C C . ALA A 1 100 ? -11.642 13.132 -5.052 1.00 83.00 100 ALA A C 1
ATOM 798 O O . ALA A 1 100 ? -11.429 13.702 -6.120 1.00 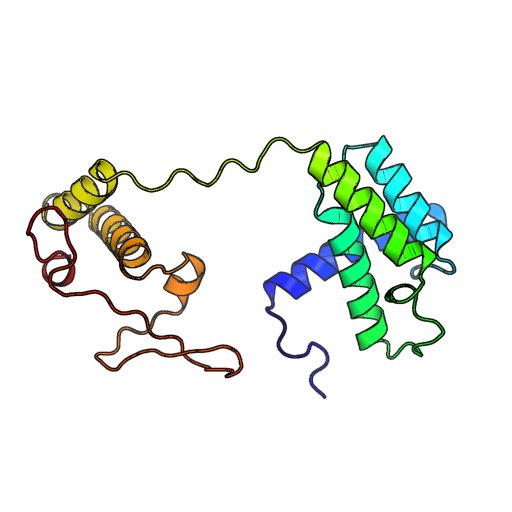83.00 100 ALA A O 1
ATOM 799 N N . ALA A 1 101 ? -11.033 13.500 -3.921 1.00 79.12 101 ALA A N 1
ATOM 800 C CA . ALA A 1 101 ? -10.075 14.602 -3.840 1.00 79.12 101 ALA A CA 1
ATOM 801 C C . ALA A 1 101 ? -8.687 14.263 -4.420 1.00 79.12 101 ALA A C 1
ATOM 803 O O . ALA A 1 101 ? -7.879 15.159 -4.672 1.00 79.12 101 ALA A O 1
ATOM 804 N N . THR A 1 102 ? -8.373 12.978 -4.619 1.00 73.31 102 THR A N 1
ATOM 805 C CA . THR A 1 102 ? -7.068 12.550 -5.136 1.00 73.31 102 THR A CA 1
ATOM 806 C C . THR A 1 102 ? -7.074 12.578 -6.671 1.00 73.31 102 THR A C 1
ATOM 808 O O . THR A 1 102 ? -7.860 11.848 -7.276 1.00 73.31 102 THR A O 1
ATOM 811 N N . PRO A 1 103 ? -6.160 13.318 -7.335 1.00 68.19 103 PRO A N 1
ATOM 812 C CA . PRO A 1 103 ? -5.996 13.235 -8.784 1.00 68.19 103 PRO A CA 1
ATOM 813 C C . PRO A 1 103 ? -5.768 11.783 -9.217 1.00 68.19 103 PRO A C 1
ATOM 815 O O . PRO A 1 103 ? -5.092 11.026 -8.514 1.00 68.19 103 PRO A O 1
ATOM 818 N N . GLY A 1 104 ? -6.321 11.391 -10.369 1.00 65.56 104 GLY A N 1
ATOM 819 C CA . GLY A 1 104 ? -6.228 10.022 -10.879 1.00 65.56 104 GLY A CA 1
ATOM 820 C C . GLY A 1 104 ? -4.812 9.454 -10.747 1.00 65.56 104 GLY A C 1
ATOM 821 O O . GLY A 1 104 ? -3.831 10.115 -11.091 1.00 65.56 104 GLY A O 1
ATOM 822 N N . VAL A 1 105 ? -4.701 8.237 -10.201 1.00 59.06 105 VAL A N 1
ATOM 823 C CA . VAL A 1 105 ? -3.409 7.571 -9.990 1.00 59.06 105 VAL A CA 1
ATOM 824 C C . VAL A 1 105 ? -2.689 7.508 -11.332 1.00 59.06 105 VAL A C 1
ATOM 826 O O . VAL A 1 105 ? -3.114 6.776 -12.225 1.00 59.06 105 VAL A O 1
ATOM 829 N N . LYS A 1 106 ? -1.600 8.271 -11.477 1.00 57.28 106 LYS A N 1
ATOM 830 C CA . LYS A 1 106 ? -0.729 8.181 -12.648 1.00 57.28 106 LYS A CA 1
ATOM 831 C C . LYS A 1 106 ? -0.157 6.769 -12.638 1.00 57.28 106 LYS A C 1
ATOM 833 O O . LYS A 1 106 ? 0.652 6.437 -11.771 1.00 57.28 106 LYS A O 1
ATOM 838 N N . GLN A 1 107 ? -0.653 5.913 -13.530 1.00 57.00 107 GLN A N 1
ATOM 839 C CA . GLN A 1 107 ? -0.073 4.590 -13.713 1.00 57.00 107 GLN A CA 1
ATOM 840 C C . GLN A 1 107 ? 1.429 4.772 -13.939 1.00 57.00 107 GLN A C 1
ATOM 842 O O . GLN A 1 107 ? 1.845 5.723 -14.610 1.00 57.00 107 GLN A O 1
ATOM 847 N N . ALA A 1 108 ? 2.236 3.909 -13.316 1.00 61.16 108 ALA A N 1
ATOM 848 C CA . ALA A 1 108 ? 3.672 3.932 -13.542 1.00 61.16 108 ALA A CA 1
ATOM 849 C C . ALA A 1 108 ? 3.911 3.890 -15.062 1.00 61.16 108 ALA A C 1
ATOM 851 O O . ALA A 1 108 ? 3.260 3.079 -15.728 1.00 61.16 108 ALA A O 1
ATOM 852 N N . PRO A 1 109 ? 4.767 4.770 -15.618 1.00 67.69 109 PRO A N 1
ATOM 853 C CA . PRO A 1 109 ? 5.050 4.764 -17.043 1.00 67.69 109 PRO A CA 1
ATOM 854 C C . PRO A 1 109 ? 5.446 3.352 -17.462 1.00 67.69 109 PRO A C 1
ATOM 856 O O . PRO A 1 109 ? 6.383 2.777 -16.908 1.00 67.69 109 PRO A O 1
ATOM 859 N N . LEU A 1 110 ? 4.687 2.778 -18.392 1.00 74.94 110 LEU A N 1
ATOM 860 C CA . LEU A 1 110 ? 5.017 1.484 -18.968 1.00 74.94 110 LEU A CA 1
ATOM 861 C C . LEU A 1 110 ? 6.369 1.611 -19.677 1.00 74.94 110 LEU A C 1
ATOM 863 O O . LEU A 1 110 ? 6.661 2.653 -20.273 1.00 74.94 110 LEU A O 1
ATOM 867 N N . TYR A 1 111 ? 7.189 0.559 -19.629 1.00 80.38 111 TYR A N 1
ATOM 868 C CA . TYR A 1 111 ? 8.373 0.507 -20.479 1.00 80.38 111 TYR A CA 1
ATOM 869 C C . TYR A 1 111 ? 7.930 0.654 -21.933 1.00 80.38 111 TYR A C 1
ATOM 871 O O . TYR A 1 111 ? 7.062 -0.075 -22.414 1.00 80.38 111 TYR A O 1
ATOM 879 N N . THR A 1 112 ? 8.498 1.634 -22.628 1.00 87.12 112 THR A N 1
ATOM 880 C CA . THR A 1 112 ? 8.233 1.804 -24.052 1.00 87.12 112 THR A CA 1
ATOM 881 C C . THR A 1 112 ? 8.908 0.680 -24.832 1.00 87.12 112 THR A C 1
ATOM 883 O O . THR A 1 112 ? 9.897 0.096 -24.383 1.00 87.12 112 THR A O 1
ATOM 886 N N . ILE A 1 113 ? 8.409 0.413 -26.039 1.00 89.19 113 ILE A N 1
ATOM 887 C CA . ILE A 1 113 ? 9.031 -0.531 -26.982 1.00 89.19 113 ILE A CA 1
ATOM 888 C C . ILE A 1 113 ? 10.508 -0.178 -27.203 1.00 89.19 113 ILE A C 1
ATOM 890 O O . ILE A 1 113 ? 11.356 -1.062 -27.211 1.00 89.19 113 ILE A O 1
ATOM 894 N N . ALA A 1 114 ? 10.828 1.118 -27.279 1.00 89.31 114 ALA A N 1
ATOM 895 C CA . ALA A 1 114 ? 12.201 1.595 -27.406 1.00 89.31 114 ALA A CA 1
ATOM 896 C C . ALA A 1 114 ? 13.084 1.213 -26.206 1.00 89.31 114 ALA A C 1
ATOM 898 O O . ALA A 1 114 ? 14.230 0.823 -26.399 1.00 89.31 114 ALA A O 1
ATOM 899 N N . ILE A 1 115 ? 12.569 1.290 -24.972 1.00 90.31 115 ILE A N 1
ATOM 900 C CA . ILE A 1 115 ? 13.329 0.874 -23.784 1.00 90.31 115 ILE A CA 1
ATOM 901 C C . ILE A 1 115 ? 13.575 -0.638 -23.807 1.00 90.31 115 ILE A C 1
ATOM 903 O O . ILE A 1 115 ? 14.699 -1.064 -23.549 1.00 90.31 115 ILE A O 1
ATOM 907 N N . MET A 1 116 ? 12.560 -1.437 -24.153 1.00 90.19 116 MET A N 1
ATOM 908 C CA . MET A 1 116 ? 12.702 -2.894 -24.261 1.00 90.19 116 MET A CA 1
ATOM 909 C C . MET A 1 116 ? 13.736 -3.280 -25.327 1.00 90.19 116 MET A C 1
ATOM 911 O O . MET A 1 116 ? 14.635 -4.068 -25.052 1.00 90.19 116 MET A O 1
ATOM 915 N N . LEU A 1 117 ? 13.683 -2.650 -26.503 1.00 91.56 117 LEU A N 1
ATOM 916 C CA . LEU A 1 117 ? 14.638 -2.890 -27.585 1.00 91.56 117 LEU A CA 1
ATOM 917 C C . LEU A 1 117 ? 16.072 -2.495 -27.191 1.00 91.56 117 LEU A C 1
ATOM 919 O O . LEU A 1 117 ? 17.013 -3.240 -27.446 1.00 91.56 117 LEU A O 1
ATOM 923 N N . SER A 1 118 ? 16.247 -1.359 -26.512 1.00 90.94 118 SER A N 1
ATOM 924 C CA . SER A 1 118 ? 17.557 -0.933 -26.005 1.00 90.94 118 SER A CA 1
ATOM 925 C C . SER A 1 118 ? 18.131 -1.896 -24.965 1.00 90.94 118 SER A C 1
ATOM 927 O O . SER A 1 118 ? 19.337 -2.124 -24.957 1.00 90.94 118 SER A O 1
ATOM 929 N N . MET A 1 119 ? 17.294 -2.472 -24.095 1.00 91.38 119 MET A N 1
ATOM 930 C CA . MET A 1 119 ? 17.731 -3.493 -23.136 1.00 91.38 119 MET A CA 1
ATOM 931 C C . MET A 1 119 ? 18.201 -4.765 -23.847 1.00 91.38 119 MET A C 1
ATOM 933 O O . MET A 1 119 ? 19.233 -5.309 -23.467 1.00 91.38 119 MET A O 1
ATOM 937 N N . GLU A 1 120 ? 17.492 -5.209 -24.890 1.00 90.81 120 GLU A N 1
ATOM 938 C CA . GLU A 1 120 ? 17.898 -6.378 -25.686 1.00 90.81 120 GLU A CA 1
ATOM 939 C C . GLU A 1 120 ? 19.255 -6.142 -26.362 1.00 90.81 120 GLU A C 1
ATOM 941 O O . GLU A 1 120 ? 20.163 -6.959 -26.232 1.00 90.81 120 GLU A O 1
ATOM 946 N N . LEU A 1 121 ? 19.447 -4.979 -26.992 1.00 89.25 121 LEU A N 1
ATOM 947 C CA . LEU A 1 121 ? 20.727 -4.618 -27.613 1.00 89.25 121 LEU A CA 1
ATOM 948 C C . LEU A 1 121 ? 21.866 -4.488 -26.591 1.00 89.25 121 LEU A C 1
ATOM 950 O O . LEU A 1 121 ? 23.008 -4.844 -26.887 1.00 89.25 121 LEU A O 1
ATOM 954 N N . LEU A 1 122 ? 21.570 -3.993 -25.383 1.00 89.94 122 LEU A N 1
ATOM 955 C CA . LEU A 1 122 ? 22.558 -3.872 -24.310 1.00 89.94 122 LEU A CA 1
ATOM 956 C C . LEU A 1 122 ? 23.077 -5.242 -23.860 1.00 89.94 122 LEU A C 1
ATOM 958 O O . LEU A 1 122 ? 24.255 -5.361 -23.528 1.00 89.94 122 LEU A O 1
ATOM 962 N N . LEU A 1 123 ? 22.229 -6.273 -23.869 1.00 87.81 123 LEU A N 1
ATOM 963 C CA . LEU A 1 123 ? 22.635 -7.635 -23.524 1.00 87.81 123 LEU A CA 1
ATOM 964 C C . LEU A 1 123 ? 23.612 -8.229 -24.534 1.00 87.81 123 LEU A C 1
ATOM 966 O O . LEU A 1 123 ? 24.589 -8.851 -24.113 1.00 87.81 123 LEU A O 1
ATOM 970 N N . CYS A 1 124 ? 23.397 -7.980 -25.826 1.00 81.75 124 CYS A N 1
ATOM 971 C CA . CYS A 1 124 ? 24.278 -8.447 -26.898 1.00 81.75 124 CYS A CA 1
ATOM 972 C C . CYS A 1 124 ? 25.627 -7.699 -26.929 1.00 81.75 124 CYS A C 1
ATOM 974 O O . CYS A 1 124 ? 26.624 -8.219 -27.430 1.00 81.75 124 CYS A O 1
ATOM 976 N N . ALA A 1 125 ? 25.696 -6.482 -26.380 1.00 84.19 125 ALA A N 1
ATOM 977 C CA . ALA A 1 125 ? 26.919 -5.686 -2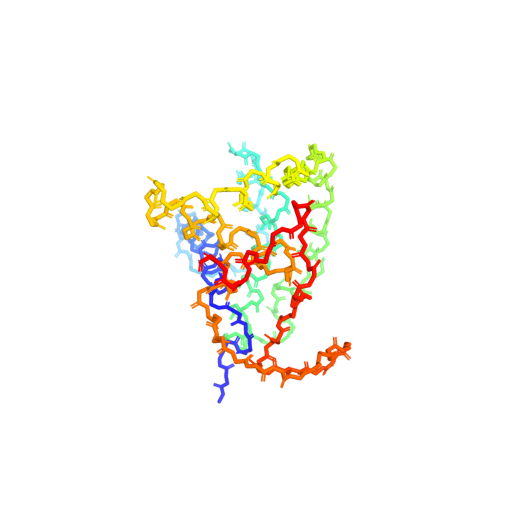6.350 1.00 84.19 125 ALA A CA 1
ATOM 978 C C . ALA A 1 125 ? 27.908 -6.187 -25.276 1.00 84.19 125 ALA A C 1
ATOM 980 O O . ALA A 1 125 ? 27.927 -5.709 -24.140 1.00 84.19 125 ALA A O 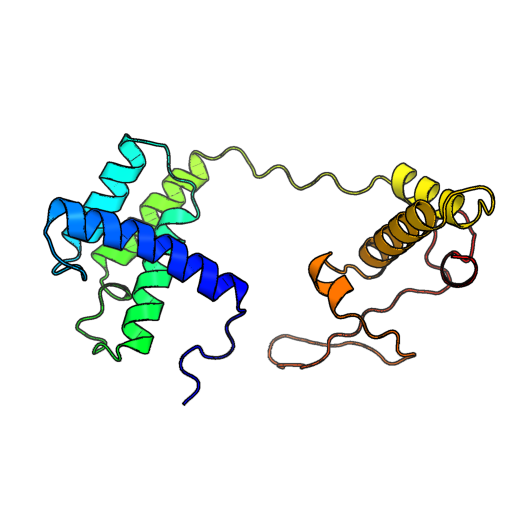1
ATOM 981 N N . THR A 1 126 ? 28.798 -7.112 -25.651 1.00 77.81 126 THR A N 1
ATOM 982 C CA . THR A 1 126 ? 29.856 -7.664 -24.773 1.00 77.81 126 THR A CA 1
ATOM 983 C C . THR A 1 126 ? 30.854 -6.625 -24.256 1.00 77.81 126 THR A C 1
ATOM 985 O O . THR A 1 126 ? 31.551 -6.880 -23.277 1.00 77.81 126 THR A O 1
ATOM 988 N N . SER A 1 127 ? 30.902 -5.441 -24.870 1.00 82.38 127 SER A N 1
ATOM 989 C CA . SER A 1 127 ? 31.715 -4.303 -24.432 1.00 82.38 127 SER A CA 1
ATOM 990 C C . SER A 1 127 ? 31.181 -3.597 -23.180 1.00 82.38 127 SER A C 1
ATOM 992 O O . SER A 1 127 ? 31.885 -2.774 -22.597 1.00 82.38 127 SER A O 1
ATOM 994 N N . GLN A 1 128 ? 29.946 -3.886 -22.764 1.00 87.06 128 GLN A N 1
ATOM 995 C CA . GLN A 1 128 ? 29.286 -3.218 -21.644 1.00 87.06 128 GLN A CA 1
ATOM 996 C C . GLN A 1 128 ? 29.517 -3.943 -20.318 1.00 87.06 128 GLN A C 1
ATOM 998 O O . GLN A 1 128 ? 29.686 -5.162 -20.258 1.00 87.06 128 GLN A O 1
ATOM 1003 N N . ALA A 1 129 ? 29.489 -3.182 -19.222 1.00 87.56 129 ALA A N 1
ATOM 1004 C CA . ALA A 1 129 ? 29.695 -3.723 -17.885 1.00 87.56 129 ALA A CA 1
ATOM 1005 C C . ALA A 1 129 ? 28.643 -4.791 -17.534 1.00 87.56 129 ALA A C 1
ATOM 1007 O O . ALA A 1 129 ? 27.444 -4.588 -17.741 1.00 87.56 129 ALA A O 1
ATOM 1008 N N . LEU A 1 130 ? 29.084 -5.892 -16.913 1.00 86.56 130 LEU A N 1
ATOM 1009 C CA . LEU A 1 130 ? 28.220 -7.013 -16.520 1.00 86.56 130 LEU A CA 1
ATOM 1010 C C . LEU A 1 130 ? 27.021 -6.563 -15.672 1.00 86.56 130 LEU A C 1
ATOM 1012 O O . LEU A 1 130 ? 25.919 -7.061 -15.860 1.00 86.56 130 LEU A O 1
ATOM 1016 N N . GLY A 1 131 ? 27.210 -5.583 -14.782 1.00 86.00 131 GLY A N 1
ATOM 1017 C CA . GLY A 1 131 ? 26.122 -5.047 -13.960 1.00 86.00 131 GLY A CA 1
ATOM 1018 C C . GLY A 1 131 ? 25.006 -4.387 -14.778 1.00 86.00 131 GLY A C 1
ATOM 1019 O O . GLY A 1 131 ? 23.833 -4.564 -14.464 1.00 86.00 131 GLY A O 1
ATOM 1020 N N . LEU A 1 132 ? 25.346 -3.673 -15.857 1.00 88.44 132 LEU A N 1
ATOM 1021 C CA . LEU A 1 132 ? 24.359 -3.042 -16.739 1.00 88.44 132 LEU A CA 1
ATOM 1022 C C . LEU A 1 132 ? 23.607 -4.085 -17.568 1.00 88.44 132 LEU A C 1
ATOM 1024 O O . LEU A 1 132 ? 22.382 -4.011 -17.680 1.00 88.44 132 LEU A O 1
ATOM 1028 N N . ARG A 1 133 ? 24.331 -5.088 -18.078 1.00 88.50 133 ARG A N 1
ATOM 1029 C CA . ARG A 1 133 ? 23.743 -6.241 -18.773 1.00 88.50 133 ARG A CA 1
ATOM 1030 C C . ARG A 1 133 ? 22.786 -6.988 -17.841 1.00 88.50 133 ARG A C 1
ATOM 1032 O O . ARG A 1 133 ? 21.626 -7.175 -18.180 1.00 88.50 133 ARG A O 1
ATOM 1039 N N . PHE A 1 134 ? 23.195 -7.267 -16.606 1.00 87.81 134 PHE A N 1
ATOM 1040 C CA . PHE A 1 134 ? 22.345 -7.922 -15.611 1.00 87.81 134 PHE A CA 1
ATOM 1041 C C . PHE A 1 134 ? 21.057 -7.139 -15.299 1.00 87.81 134 PHE A C 1
ATOM 1043 O O . PHE A 1 134 ? 19.981 -7.730 -15.200 1.00 87.81 134 PHE A O 1
ATOM 1050 N N . VAL A 1 135 ? 21.126 -5.808 -15.181 1.00 88.62 135 VAL A N 1
ATOM 1051 C CA . VAL A 1 135 ? 19.932 -4.974 -14.958 1.00 88.62 135 VAL A CA 1
ATOM 1052 C C . VAL A 1 135 ? 18.983 -5.024 -16.159 1.00 88.62 135 VAL A C 1
ATOM 1054 O O . VAL A 1 135 ? 17.773 -5.154 -15.963 1.00 88.62 135 VAL A O 1
ATOM 1057 N N . ALA A 1 136 ? 19.508 -4.972 -17.387 1.00 90.06 136 ALA A N 1
ATOM 1058 C CA . ALA A 1 136 ? 18.704 -5.135 -18.597 1.00 90.06 136 ALA A CA 1
ATOM 1059 C C . ALA A 1 136 ? 18.059 -6.525 -18.675 1.00 90.06 136 ALA A C 1
ATOM 1061 O O . ALA A 1 136 ? 16.862 -6.618 -18.947 1.00 90.06 136 ALA A O 1
ATOM 1062 N N . PHE A 1 137 ? 18.805 -7.584 -18.343 1.00 89.06 137 PHE A N 1
ATOM 1063 C CA . PHE A 1 137 ? 18.286 -8.951 -18.269 1.00 89.06 137 PHE A CA 1
ATOM 1064 C C . PHE A 1 137 ? 17.121 -9.052 -17.283 1.00 89.06 137 PHE A C 1
ATOM 1066 O O . PHE A 1 137 ? 16.043 -9.527 -17.633 1.00 89.06 137 PHE A O 1
ATOM 1073 N N . CYS A 1 138 ? 17.295 -8.536 -16.064 1.00 87.94 138 CYS A N 1
ATOM 1074 C CA . CYS A 1 138 ? 16.244 -8.524 -15.048 1.00 87.94 138 CYS A CA 1
ATOM 1075 C C . CYS A 1 138 ? 15.015 -7.714 -15.492 1.00 87.94 138 CYS A C 1
ATOM 1077 O O . CYS A 1 138 ? 13.883 -8.124 -15.237 1.00 87.94 138 CYS A O 1
ATOM 1079 N N . GLY A 1 139 ? 15.220 -6.575 -16.163 1.00 88.25 139 GLY A N 1
ATOM 1080 C CA . GLY A 1 139 ? 14.148 -5.738 -16.707 1.00 88.25 139 GLY A CA 1
ATOM 1081 C C . GLY A 1 139 ? 13.317 -6.457 -17.772 1.00 88.25 139 GLY A C 1
ATOM 1082 O O . GLY A 1 139 ? 12.083 -6.460 -17.701 1.00 88.25 139 GLY A O 1
ATOM 1083 N N . LEU A 1 140 ? 13.983 -7.124 -18.716 1.00 88.69 140 LEU A N 1
ATOM 1084 C CA . LEU A 1 140 ? 13.338 -7.935 -19.749 1.00 88.69 140 LEU A CA 1
ATOM 1085 C C . LEU A 1 140 ? 12.630 -9.145 -19.148 1.00 88.69 140 LEU A C 1
ATOM 1087 O O . LEU A 1 140 ? 11.470 -9.393 -19.480 1.00 88.69 140 LEU A O 1
ATOM 1091 N N . LEU A 1 141 ? 13.271 -9.836 -18.201 1.00 87.75 141 LEU A N 1
ATOM 1092 C CA . LEU A 1 141 ? 12.667 -10.946 -17.475 1.00 87.75 141 LEU A CA 1
ATOM 1093 C C . LEU A 1 141 ? 11.363 -10.497 -16.813 1.00 87.75 141 LEU A C 1
ATOM 1095 O O . LEU A 1 141 ? 10.322 -11.094 -17.076 1.00 87.75 141 LEU A O 1
ATOM 1099 N N . MET A 1 142 ? 11.383 -9.418 -16.023 1.00 85.88 142 MET A N 1
ATOM 1100 C CA . MET A 1 142 ? 10.188 -8.884 -15.358 1.00 85.88 142 MET A CA 1
ATOM 1101 C C . MET A 1 142 ? 9.076 -8.525 -16.343 1.00 85.88 142 MET A C 1
ATOM 1103 O O . MET A 1 142 ? 7.909 -8.819 -16.086 1.00 85.88 142 MET A O 1
ATOM 1107 N N . THR A 1 143 ? 9.435 -7.934 -17.481 1.00 87.31 143 THR A N 1
ATOM 1108 C CA . THR A 1 143 ? 8.467 -7.484 -18.484 1.00 87.31 143 THR A CA 1
ATOM 1109 C C . THR A 1 143 ? 7.808 -8.665 -19.195 1.00 87.31 143 THR A C 1
ATOM 1111 O O . THR A 1 143 ? 6.583 -8.775 -19.195 1.00 87.31 143 THR A O 1
ATOM 1114 N N . TRP A 1 144 ? 8.600 -9.599 -19.729 1.00 86.94 144 TRP A N 1
ATOM 1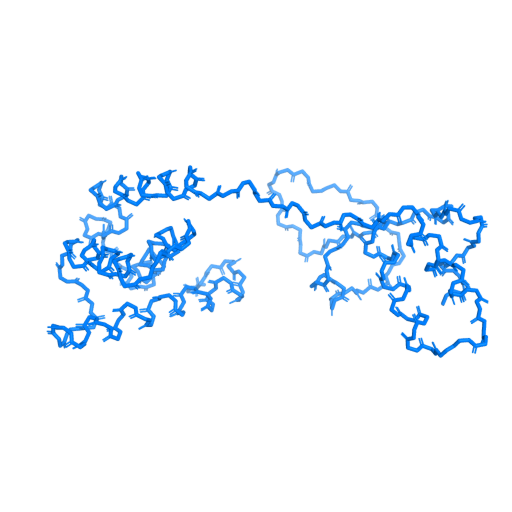115 C CA . TRP A 1 144 ? 8.094 -10.733 -20.508 1.00 86.94 144 TRP A CA 1
ATOM 1116 C C . TRP A 1 144 ? 7.420 -11.818 -19.663 1.00 86.94 144 TRP A C 1
ATOM 1118 O O . TRP A 1 144 ? 6.542 -12.521 -20.157 1.00 86.94 144 TRP A O 1
ATOM 1128 N N . SER A 1 145 ? 7.784 -11.945 -18.385 1.00 81.12 145 SER A N 1
ATOM 1129 C CA . SER A 1 145 ? 7.149 -12.896 -17.460 1.00 81.12 145 SER A CA 1
ATOM 1130 C C . SER A 1 145 ? 6.101 -12.273 -16.539 1.00 81.12 145 SER A C 1
ATOM 1132 O O . SER A 1 145 ? 5.489 -12.984 -15.736 1.00 81.12 145 SER A O 1
ATOM 1134 N N . THR A 1 146 ? 5.852 -10.963 -16.653 1.00 81.75 146 THR A N 1
ATOM 1135 C CA . THR A 1 146 ? 4.941 -10.192 -15.786 1.00 81.75 146 THR A CA 1
ATOM 1136 C C . THR A 1 146 ? 5.277 -10.295 -14.288 1.00 81.75 146 THR A C 1
ATOM 1138 O O . THR A 1 146 ? 4.389 -10.254 -13.432 1.00 81.75 146 THR A O 1
ATOM 1141 N N . LEU A 1 147 ? 6.563 -10.449 -13.959 1.00 76.81 147 LEU A N 1
ATOM 1142 C CA . LEU A 1 147 ? 7.046 -10.531 -12.580 1.00 76.81 147 LEU A CA 1
ATOM 1143 C C . LEU A 1 147 ? 7.186 -9.141 -11.956 1.00 76.81 147 LEU A C 1
ATOM 1145 O O . LEU A 1 147 ? 7.520 -8.155 -12.614 1.00 76.81 147 LEU A O 1
ATOM 1149 N N . ARG A 1 148 ? 6.971 -9.064 -10.643 1.00 73.12 148 ARG A N 1
ATOM 1150 C CA . ARG A 1 148 ? 7.307 -7.882 -9.843 1.00 73.12 148 ARG A CA 1
ATOM 1151 C C . ARG A 1 148 ? 8.777 -7.949 -9.440 1.00 73.12 148 ARG A C 1
ATOM 1153 O O . ARG A 1 148 ? 9.337 -9.028 -9.281 1.00 73.12 148 ARG A O 1
ATOM 1160 N N . ALA A 1 149 ? 9.369 -6.796 -9.140 1.00 72.69 149 ALA A N 1
ATOM 1161 C CA . ALA A 1 149 ? 10.745 -6.732 -8.637 1.00 72.69 149 ALA A CA 1
ATOM 1162 C C . ALA A 1 149 ? 10.975 -7.551 -7.347 1.00 72.69 149 ALA A C 1
ATOM 1164 O O . ALA A 1 149 ? 12.056 -8.086 -7.140 1.00 72.69 149 ALA A O 1
ATOM 1165 N N . ASP A 1 150 ? 9.950 -7.674 -6.496 1.00 71.81 150 ASP A N 1
ATOM 1166 C CA . ASP A 1 150 ? 9.989 -8.497 -5.273 1.00 71.81 150 ASP A CA 1
ATOM 1167 C C . ASP A 1 150 ? 10.001 -10.005 -5.586 1.00 71.81 150 ASP A C 1
ATOM 1169 O O . ASP A 1 150 ? 10.594 -10.792 -4.849 1.00 71.81 150 ASP A O 1
ATOM 1173 N N . ASP A 1 151 ? 9.379 -10.404 -6.704 1.00 71.00 151 ASP A N 1
ATOM 1174 C CA . ASP A 1 151 ? 9.326 -11.805 -7.122 1.00 71.00 151 ASP A CA 1
ATOM 1175 C C . ASP A 1 151 ? 10.720 -12.274 -7.564 1.00 71.00 151 ASP A C 1
ATOM 1177 O O . ASP A 1 151 ? 11.114 -13.386 -7.227 1.00 71.00 151 ASP A O 1
ATOM 1181 N N . LEU A 1 152 ? 11.504 -11.398 -8.215 1.00 69.25 152 LEU A N 1
ATOM 1182 C CA . LEU A 1 152 ? 12.865 -11.676 -8.700 1.00 69.25 152 LEU A CA 1
ATOM 1183 C C . LEU A 1 152 ? 13.824 -12.151 -7.593 1.00 69.25 152 LEU A C 1
ATOM 1185 O O . LEU A 1 152 ? 14.709 -12.959 -7.850 1.00 69.25 152 LEU A O 1
ATOM 1189 N N . GLN A 1 153 ? 13.627 -11.689 -6.355 1.00 70.56 153 GLN A N 1
ATOM 1190 C CA . GLN A 1 153 ? 14.471 -12.054 -5.208 1.00 70.56 153 GLN A CA 1
ATOM 1191 C C . GLN A 1 153 ? 14.322 -13.523 -4.785 1.00 70.56 153 GLN A C 1
ATOM 1193 O O . GLN A 1 153 ? 15.173 -14.037 -4.064 1.00 70.56 153 GLN A O 1
ATOM 1198 N N . HIS A 1 154 ? 13.251 -14.190 -5.223 1.00 65.31 154 HIS A N 1
ATOM 1199 C CA . HIS A 1 154 ? 12.913 -15.563 -4.848 1.00 65.31 154 HIS A CA 1
ATOM 1200 C C . HIS A 1 154 ? 12.761 -16.481 -6.077 1.00 65.31 154 HIS A C 1
ATOM 1202 O O . HIS A 1 154 ? 12.161 -17.550 -5.971 1.00 65.31 154 HIS A O 1
ATOM 1208 N N . VAL A 1 155 ? 13.255 -16.067 -7.253 1.00 66.19 155 VAL A N 1
ATOM 1209 C CA . VAL A 1 155 ? 13.185 -16.880 -8.476 1.00 66.19 155 VAL A CA 1
ATOM 1210 C C . VAL A 1 155 ? 14.247 -17.977 -8.437 1.00 66.19 155 VAL A C 1
ATOM 1212 O O . VAL A 1 155 ? 15.442 -17.704 -8.507 1.00 66.19 155 VAL A O 1
ATOM 1215 N N . GLU A 1 156 ? 13.799 -19.230 -8.411 1.00 63.44 156 GLU A N 1
ATOM 1216 C CA . GLU A 1 156 ? 14.620 -20.380 -8.791 1.00 63.44 156 GLU A CA 1
ATOM 1217 C C . GLU A 1 156 ? 14.415 -20.673 -10.284 1.00 63.44 156 GLU A C 1
ATOM 1219 O O . GLU A 1 156 ? 13.292 -20.917 -10.734 1.00 63.44 156 GLU A O 1
ATOM 1224 N N . ILE A 1 157 ? 15.491 -20.660 -11.075 1.00 59.06 157 ILE A N 1
ATOM 1225 C CA . ILE A 1 157 ? 15.427 -20.956 -12.512 1.00 59.06 157 ILE A CA 1
ATOM 1226 C C . ILE A 1 157 ? 15.348 -22.479 -12.690 1.00 59.06 157 ILE A C 1
ATOM 1228 O O . ILE A 1 157 ? 16.361 -23.174 -12.661 1.00 59.06 157 ILE A O 1
ATOM 1232 N N . LYS A 1 158 ? 14.133 -23.014 -12.860 1.00 54.78 158 LYS A N 1
ATOM 1233 C CA . LYS A 1 158 ? 13.878 -24.427 -13.200 1.00 54.78 158 LYS A CA 1
ATOM 1234 C C . LYS A 1 158 ? 13.122 -24.529 -14.528 1.00 54.78 158 LYS A C 1
ATOM 1236 O O . LYS A 1 158 ? 12.236 -23.725 -14.810 1.00 54.78 158 LYS A O 1
ATOM 1241 N N . SER A 1 159 ? 13.459 -25.520 -15.353 1.00 39.78 159 SER A N 1
ATOM 1242 C CA . SER A 1 159 ? 12.847 -25.756 -16.666 1.00 39.78 159 SER A CA 1
ATOM 1243 C C . SER A 1 159 ? 11.507 -26.521 -16.578 1.00 39.78 159 SER A C 1
ATOM 1245 O O . SER A 1 159 ? 11.436 -27.600 -16.005 1.00 39.78 159 SER A O 1
ATOM 1247 N N . VAL A 1 160 ? 10.468 -25.948 -17.213 1.00 40.12 160 VAL A N 1
ATOM 1248 C CA . VAL A 1 160 ? 9.190 -26.535 -17.715 1.00 40.12 160 VAL A CA 1
ATOM 1249 C C . VAL A 1 160 ? 8.267 -27.242 -16.685 1.00 40.12 160 VAL A C 1
ATOM 1251 O O . VAL A 1 160 ? 8.543 -28.345 -16.235 1.00 40.12 160 VAL A O 1
ATOM 1254 N N . ARG A 1 161 ? 7.084 -26.688 -16.339 1.00 37.06 161 ARG A N 1
ATOM 1255 C CA . ARG A 1 161 ? 5.748 -27.039 -16.908 1.00 37.06 161 ARG A CA 1
ATOM 1256 C C . ARG A 1 161 ? 4.629 -26.130 -16.367 1.00 37.06 161 ARG A C 1
ATOM 1258 O O . ARG A 1 161 ? 4.640 -25.845 -15.179 1.00 37.06 161 ARG A O 1
ATOM 1265 N N . THR A 1 162 ? 3.697 -25.765 -17.254 1.00 38.00 162 THR A N 1
ATOM 1266 C CA . THR A 1 162 ? 2.459 -24.932 -17.254 1.00 38.00 162 THR A CA 1
ATOM 1267 C C . THR A 1 162 ? 1.788 -24.457 -15.944 1.00 38.00 162 THR A C 1
ATOM 1269 O O . THR A 1 162 ? 1.489 -25.238 -15.045 1.00 38.00 162 THR A O 1
ATOM 1272 N N . LYS A 1 163 ? 1.399 -23.168 -15.913 1.00 36.94 163 LYS A N 1
ATOM 1273 C CA . LYS A 1 163 ? 0.558 -22.522 -14.882 1.00 36.94 163 LYS A CA 1
ATOM 1274 C C . LYS A 1 163 ? -0.931 -22.788 -15.122 1.00 36.94 163 LYS A C 1
ATOM 1276 O O . LYS A 1 163 ? -1.393 -22.568 -16.231 1.00 36.94 163 LYS A O 1
ATOM 1281 N N . THR A 1 164 ? -1.699 -23.022 -14.060 1.00 37.75 164 THR A N 1
ATOM 1282 C CA . THR A 1 164 ? -3.038 -22.416 -13.911 1.00 37.75 164 THR A CA 1
ATOM 1283 C C . THR A 1 164 ? -3.357 -22.281 -12.425 1.00 37.75 164 THR A C 1
ATOM 1285 O O . THR A 1 164 ? -3.731 -23.258 -11.778 1.00 37.75 164 THR A O 1
ATOM 1288 N N . SER A 1 165 ? -3.245 -21.079 -11.860 1.00 44.16 165 SER A N 1
ATOM 1289 C CA . SER A 1 165 ? -3.955 -20.762 -10.618 1.00 44.16 165 SER A CA 1
ATOM 1290 C C . SER A 1 165 ? -5.205 -19.974 -10.985 1.00 44.16 165 SER A C 1
ATOM 1292 O O . SER A 1 165 ? -5.178 -18.747 -11.068 1.00 44.16 165 SER A O 1
ATOM 1294 N N . GLY A 1 166 ? -6.290 -20.706 -11.239 1.00 41.09 166 GLY A N 1
ATOM 1295 C CA . GLY A 1 166 ? -7.633 -20.153 -11.115 1.00 41.09 166 GLY A CA 1
ATOM 1296 C C . GLY A 1 166 ? -7.927 -19.753 -9.658 1.00 41.09 166 GLY A C 1
ATOM 1297 O O . GLY A 1 166 ? -7.154 -20.093 -8.750 1.00 41.09 166 GLY A O 1
ATOM 1298 N N . PRO A 1 167 ? -9.032 -19.029 -9.412 1.00 34.09 167 PRO A N 1
ATOM 1299 C CA . PRO A 1 167 ? -9.401 -18.583 -8.075 1.00 34.09 167 PRO A CA 1
ATOM 1300 C C . PRO A 1 167 ? -9.540 -19.794 -7.139 1.00 34.09 167 PRO A C 1
ATOM 1302 O O . PRO A 1 167 ? -10.315 -20.703 -7.418 1.00 34.09 167 PRO A O 1
ATOM 1305 N N . GLY A 1 168 ? -8.787 -19.821 -6.033 1.00 41.28 168 GLY A N 1
ATOM 1306 C CA . GLY A 1 168 ? -9.051 -20.745 -4.921 1.00 41.28 168 GLY A CA 1
ATOM 1307 C C . GLY A 1 168 ? -7.958 -21.744 -4.520 1.00 41.28 168 GLY A C 1
ATOM 1308 O O . GLY A 1 168 ? -8.128 -22.395 -3.491 1.00 41.28 168 GLY A O 1
ATOM 1309 N N . ARG A 1 169 ? -6.816 -21.866 -5.217 1.00 42.06 169 ARG A N 1
ATOM 1310 C CA . ARG A 1 169 ? -5.707 -22.730 -4.743 1.00 42.06 169 ARG A CA 1
ATOM 1311 C C . ARG A 1 169 ? -4.512 -21.929 -4.231 1.00 42.06 169 ARG A C 1
ATOM 1313 O O . ARG A 1 169 ? -3.918 -21.139 -4.956 1.00 42.06 169 ARG A O 1
ATOM 1320 N N . LYS A 1 170 ? -4.127 -22.184 -2.975 1.00 43.44 170 LYS A N 1
ATOM 1321 C CA . LYS A 1 170 ? -2.832 -21.777 -2.409 1.00 43.44 170 LYS A CA 1
ATOM 1322 C C . LYS A 1 170 ? -1.738 -22.627 -3.056 1.00 43.44 170 LYS A C 1
ATOM 1324 O O . LYS A 1 170 ? -1.404 -23.687 -2.540 1.00 43.44 170 LYS A O 1
ATOM 1329 N N . VAL A 1 171 ? -1.229 -22.194 -4.203 1.00 54.66 171 VAL A N 1
ATOM 1330 C CA . VAL A 1 171 ? -0.028 -22.794 -4.790 1.00 54.66 171 VAL A CA 1
ATOM 1331 C C . VAL A 1 171 ? 1.175 -22.146 -4.102 1.00 54.66 171 VAL A C 1
ATOM 1333 O O . VAL A 1 171 ? 1.269 -20.920 -4.072 1.00 54.66 171 VAL A O 1
ATOM 1336 N N . GLY A 1 172 ? 2.022 -22.955 -3.457 1.00 55.66 172 GLY A N 1
ATOM 1337 C CA . GLY A 1 172 ? 3.204 -22.480 -2.723 1.00 55.66 172 GLY A CA 1
ATOM 1338 C C . GLY A 1 172 ? 4.310 -21.939 -3.633 1.00 55.66 172 GLY A C 1
ATOM 1339 O O . GLY A 1 172 ? 5.082 -21.092 -3.200 1.00 55.66 172 GLY A O 1
ATOM 1340 N N . GLU A 1 173 ? 4.326 -22.370 -4.895 1.00 60.75 173 GLU A N 1
ATOM 1341 C CA . GLU A 1 173 ? 5.291 -21.971 -5.918 1.00 60.75 173 GLU A CA 1
ATOM 1342 C C . GLU A 1 173 ? 4.549 -21.418 -7.139 1.00 60.75 173 GLU A C 1
ATOM 1344 O O . GLU A 1 173 ? 3.577 -22.007 -7.619 1.00 60.75 173 GLU A O 1
ATOM 1349 N N . LEU A 1 174 ? 4.982 -20.258 -7.633 1.00 63.59 174 LEU A N 1
ATOM 1350 C CA . LEU A 1 174 ? 4.393 -19.615 -8.800 1.00 63.59 174 LEU A CA 1
ATOM 1351 C C . LEU A 1 174 ? 5.400 -19.639 -9.943 1.00 63.59 174 LEU A C 1
ATOM 1353 O O . LEU A 1 174 ? 6.444 -19.003 -9.868 1.00 63.59 174 LEU A O 1
ATOM 1357 N N . PHE A 1 175 ? 5.053 -20.323 -11.024 1.00 68.31 175 PHE A N 1
ATOM 1358 C CA . PHE A 1 175 ? 5.906 -20.373 -12.200 1.00 68.31 175 PHE A CA 1
ATOM 1359 C C . PHE A 1 175 ? 5.644 -19.187 -13.141 1.00 68.31 175 PHE A C 1
ATOM 1361 O O . PHE A 1 175 ? 4.498 -18.742 -13.330 1.00 68.31 175 PHE A O 1
ATOM 1368 N N . ALA A 1 176 ? 6.726 -18.691 -13.733 1.00 67.75 176 ALA A N 1
ATOM 1369 C CA . ALA A 1 176 ? 6.754 -17.705 -14.804 1.00 67.75 176 ALA A CA 1
ATOM 1370 C C . ALA A 1 176 ? 7.345 -18.368 -16.056 1.00 67.75 176 ALA A C 1
ATOM 1372 O O . ALA A 1 176 ? 8.253 -19.189 -15.949 1.00 67.75 176 ALA A O 1
ATOM 1373 N N . TYR A 1 177 ? 6.820 -18.029 -17.233 1.00 74.69 177 TYR A N 1
ATOM 1374 C CA . TYR A 1 177 ? 7.265 -18.601 -18.505 1.00 74.69 177 TYR A CA 1
ATOM 1375 C C . TYR A 1 177 ? 7.480 -17.481 -19.500 1.00 74.69 177 TYR A C 1
ATOM 1377 O O . TYR A 1 177 ? 6.693 -16.538 -19.552 1.00 74.69 177 TYR A O 1
ATOM 1385 N N . ILE A 1 178 ? 8.533 -17.619 -20.291 1.00 80.94 178 ILE A N 1
ATOM 1386 C CA . ILE A 1 178 ? 8.892 -16.692 -21.353 1.00 80.94 178 ILE A CA 1
ATOM 1387 C C . ILE A 1 178 ? 9.122 -17.538 -22.601 1.00 80.94 178 ILE A C 1
ATOM 1389 O O . ILE A 1 178 ? 9.797 -18.568 -22.535 1.00 80.94 178 ILE A O 1
ATOM 1393 N N . SER A 1 179 ? 8.519 -17.142 -23.724 1.00 81.75 179 SER A N 1
ATOM 1394 C CA . SER A 1 179 ? 8.803 -17.799 -25.000 1.00 81.75 179 SER A CA 1
ATOM 1395 C C . SER A 1 179 ? 10.263 -17.569 -25.377 1.00 81.75 179 SER A C 1
ATOM 1397 O O . SER A 1 179 ? 10.776 -16.469 -25.214 1.00 81.75 179 SER A O 1
ATOM 1399 N N . ARG A 1 180 ? 10.918 -18.570 -25.965 1.00 78.38 180 ARG A N 1
ATOM 1400 C CA . ARG A 1 180 ? 12.263 -18.402 -26.540 1.00 78.38 180 ARG A CA 1
ATOM 1401 C C . ARG A 1 180 ? 12.287 -17.406 -27.699 1.00 78.38 180 ARG A C 1
ATOM 1403 O O . ARG A 1 180 ? 13.313 -16.807 -27.967 1.00 78.38 180 ARG A O 1
ATOM 1410 N N . SER A 1 181 ? 11.143 -17.205 -28.346 1.00 80.81 181 SER A N 1
ATOM 1411 C CA . SER A 1 181 ? 10.945 -16.187 -29.377 1.00 80.81 181 SER A CA 1
ATOM 1412 C C . SER A 1 181 ? 10.451 -14.847 -28.818 1.00 80.81 181 SER A C 1
ATOM 1414 O O . SER A 1 181 ? 10.020 -13.996 -29.592 1.00 80.81 181 SER A O 1
ATOM 1416 N N . ALA A 1 182 ? 10.389 -14.679 -27.492 1.00 82.00 182 ALA A N 1
ATOM 1417 C CA . ALA A 1 182 ? 9.978 -13.417 -26.895 1.00 82.00 182 ALA A CA 1
ATOM 1418 C C . ALA A 1 182 ? 11.124 -12.420 -27.042 1.00 82.00 182 ALA A C 1
ATOM 1420 O O . ALA A 1 182 ? 12.152 -12.574 -26.397 1.00 82.00 182 ALA A O 1
ATOM 1421 N N . GLY A 1 183 ? 10.946 -11.420 -27.891 1.00 84.25 183 GLY A N 1
ATOM 1422 C CA . GLY A 1 183 ? 11.922 -10.371 -28.138 1.00 84.25 183 GLY A CA 1
ATOM 1423 C C . GLY A 1 183 ? 11.438 -9.460 -29.258 1.00 84.25 183 GLY A C 1
ATOM 1424 O O . GLY A 1 183 ? 10.525 -9.816 -30.007 1.00 84.25 183 GLY A O 1
ATOM 1425 N N . LEU A 1 184 ? 12.020 -8.272 -29.357 1.00 86.94 184 LEU A N 1
ATOM 1426 C CA . LEU A 1 184 ? 11.664 -7.268 -30.365 1.00 86.94 184 LEU A CA 1
ATOM 1427 C C . LEU A 1 184 ? 12.756 -7.094 -31.422 1.00 86.94 184 LEU A C 1
ATOM 1429 O O . LEU A 1 184 ? 12.460 -6.773 -32.569 1.00 86.94 184 LEU A O 1
ATOM 1433 N N . SER A 1 185 ? 14.009 -7.305 -31.039 1.00 85.19 185 SER A N 1
ATOM 1434 C CA . SER A 1 185 ? 15.193 -7.145 -31.885 1.00 85.19 185 SER A CA 1
ATOM 1435 C C . SER A 1 185 ? 15.496 -8.359 -32.771 1.00 85.19 185 SER A C 1
ATOM 1437 O O . SER A 1 185 ? 16.271 -8.244 -33.716 1.00 85.19 185 SER A O 1
ATOM 1439 N N . GLY A 1 186 ? 14.889 -9.514 -32.475 1.00 81.44 186 GLY A N 1
ATOM 1440 C CA . GLY A 1 186 ? 15.194 -10.797 -33.118 1.00 81.44 186 GLY A CA 1
ATOM 1441 C C . GLY A 1 186 ? 16.361 -11.566 -32.483 1.00 81.44 186 GLY A C 1
ATOM 1442 O O . GLY A 1 186 ? 16.632 -12.684 -32.913 1.00 81.44 186 GLY A O 1
ATOM 1443 N N . PHE A 1 187 ? 17.016 -11.012 -31.457 1.00 81.25 187 PHE A N 1
ATOM 1444 C CA . PHE A 1 187 ? 18.082 -11.687 -30.709 1.00 81.25 187 PHE A CA 1
ATOM 1445 C C . PHE A 1 187 ? 17.532 -12.612 -29.610 1.00 81.25 187 PHE A C 1
ATOM 1447 O O . PHE A 1 187 ? 16.561 -12.276 -28.924 1.00 81.25 187 PHE A O 1
ATOM 1454 N N . ASP A 1 188 ? 18.182 -13.765 -29.399 1.00 83.62 188 ASP A N 1
ATOM 1455 C CA . ASP A 1 188 ? 17.877 -14.687 -28.291 1.00 83.62 188 ASP A CA 1
ATOM 1456 C C . ASP A 1 188 ? 18.563 -14.197 -27.006 1.00 83.62 188 ASP A C 1
ATOM 1458 O O . ASP A 1 188 ? 19.537 -14.767 -26.504 1.00 83.62 188 ASP A O 1
ATOM 1462 N N . TRP A 1 189 ? 18.027 -13.107 -26.457 1.00 85.25 189 TRP A N 1
ATOM 1463 C CA . TRP A 1 189 ? 18.536 -12.474 -25.239 1.00 85.25 189 TRP A CA 1
ATOM 1464 C C . TRP A 1 189 ? 18.485 -13.388 -24.001 1.00 85.25 189 TRP A C 1
ATOM 1466 O O . TRP A 1 189 ? 19.156 -13.106 -23.011 1.00 85.25 189 TRP A O 1
ATOM 1476 N N . LEU A 1 190 ? 17.717 -14.487 -24.035 1.00 82.19 190 LEU A N 1
ATOM 1477 C CA . LEU A 1 190 ? 17.677 -15.490 -22.964 1.00 82.19 190 LEU A CA 1
ATOM 1478 C C . LEU A 1 190 ? 18.907 -16.404 -22.956 1.00 82.19 190 LEU A C 1
ATOM 1480 O O . LEU A 1 190 ? 19.178 -17.039 -21.939 1.00 82.19 190 LEU A O 1
ATOM 1484 N N . THR A 1 191 ? 19.604 -16.525 -24.085 1.00 79.38 191 THR A N 1
ATOM 1485 C CA . THR A 1 191 ? 20.809 -17.360 -24.224 1.00 79.38 191 THR A CA 1
ATOM 1486 C C . THR A 1 191 ? 22.077 -16.531 -24.225 1.00 79.38 191 THR A C 1
ATOM 1488 O O . THR A 1 191 ? 23.099 -16.976 -23.715 1.00 79.38 191 THR A O 1
ATOM 1491 N N . GLU A 1 192 ? 22.012 -15.345 -24.825 1.00 71.19 192 GLU A N 1
ATOM 1492 C CA . GLU A 1 192 ? 23.163 -14.456 -24.997 1.00 71.19 192 GLU A CA 1
ATOM 1493 C C . GLU A 1 192 ? 23.406 -13.520 -23.796 1.00 71.19 192 GLU A C 1
ATOM 1495 O O . GLU A 1 192 ? 24.482 -12.918 -23.691 1.00 71.19 192 GLU A O 1
ATOM 1500 N N . GLY A 1 193 ? 22.400 -13.371 -22.926 1.00 60.34 193 GLY A N 1
ATOM 1501 C CA . GLY A 1 193 ? 22.390 -12.483 -21.758 1.00 60.34 193 GLY A CA 1
ATOM 1502 C C . GLY A 1 193 ? 23.150 -12.988 -20.538 1.00 60.34 193 GLY A C 1
ATOM 1503 O O . GLY A 1 193 ? 23.279 -14.218 -20.359 1.00 60.34 193 GLY A O 1
#